Protein AF-0000000075765090 (afdb_homodimer)

Foldseek 3Di:
DDPPPPPPDPPPPPPPPPVPPVPPPPVPPPDDDDDDDPDPFKDKDWDPAFAAAFKKKKWKAFFDPPFQKKKKWWAFQVGKIWMWIQGQVVQAIWIWTADPNDIDTDDDDRRVHGSCVQDDVRMGMKMKGKHDDPPPWIKMFIDTPNHTRDMDTDHDHRRRTTMMMMGGGTDDIDDMDIDGD/DDDPPPPPDPPPPPPDCVVPPVPPPPVPPPDDDDDDDPDPFKDKDWDPAFAAAFKKKKWKAFFDPPFQKKKKWWAFQVGKIWIWIQGQVVQAIWIWTADPNDIDTDDDDRRVHGSCVQDDVRMGMKMKGKHDDPPPWIKMFIDTPNHTRDMDTDHDHRRRTTMMMMGGGTDDIDDMDIDGD

InterPro domains:
  IPR001079 Galectin, carbohydrate recognition domain [PS51304] (43-179)
  IPR013320 Concanavalin A-like lectin/glucanase domain superfamily [SSF49899] (44-176)

Sequence (362 aa):
MGRVRIRVSPEEQQKNERTSATQLNPRNRQLPPWPQPRSQTEKMFLIPKELNPEDEVSIQGTVTNNPNSLTFNVTVENGDYYQLEVNFVENRLFIRKMEENYTEDINGRHENMQATDLLSGLNFNLGFTCGEKNGIGYYIQLKYDGYPLEEFEINNSCNKIRYISLDGDVERVNKLEFMFSMGRVRIRVSPEEQQKNERTSATQLNPRNRQLPPWPQPRSQTEKMFLIPKELNPEDEVSIQGTVTNNPNSLTFNVTVENGDYYQLEVNFVENRLFIRKMEENYTEDINGRHENMQATDLLSGLNFNLGFTCGEKNGIGYYIQLKYDGYPLEEFEINNSCNKIRYISLDGDVERVNKLEFMFS

Organism: Galleria mellonella (NCBI:txid7137)

Nearest PDB structures (foldseek):
  5jp5-assembly3_C  TM=7.484E-01  e=9.352E-08  Rattus norvegicus
  5jpg-assembly1_A  TM=7.496E-01  e=2.606E-07  Rattus norvegicus
  5cbl-assembly3_C  TM=7.108E-01  e=6.177E-07  Homo sapiens
  3vv1-assembly1_B  TM=7.795E-01  e=4.797E-06  Caenorhabditis elegans
  3wv6-assembly2_B  TM=6.905E-01  e=7.262E-07  Homo sapiens

Solvent-accessible surface area (backbone atoms only — not comparable to full-atom values): 19810 Å² total; per-residue (Å²): 136,83,81,78,76,77,77,74,70,78,70,70,69,68,70,79,72,69,73,73,71,73,70,75,61,62,54,72,53,81,68,50,68,76,85,75,60,92,45,94,57,36,46,62,34,42,50,37,50,72,41,52,61,61,21,33,41,39,42,27,30,28,43,39,86,84,44,54,34,39,33,42,37,41,30,32,68,80,41,31,36,40,35,41,36,34,29,47,75,80,39,30,50,47,38,38,37,35,52,92,90,38,76,44,79,58,82,63,72,44,65,80,39,46,29,67,73,56,37,63,85,52,31,38,36,38,33,37,33,28,34,72,45,94,88,77,42,20,32,39,33,37,26,42,74,89,36,84,50,48,72,49,78,43,93,59,57,44,52,44,44,43,32,37,36,40,31,57,35,63,64,45,66,38,35,41,38,36,39,45,107,138,83,81,76,74,76,76,74,69,77,73,71,65,78,63,82,73,68,73,72,71,72,68,75,60,64,52,72,53,80,68,51,67,78,85,78,60,93,46,95,57,36,46,62,33,43,50,37,51,72,41,52,62,61,22,35,41,38,41,29,30,29,42,38,86,84,44,54,33,39,33,42,38,42,31,31,71,81,39,32,36,40,36,40,37,34,29,47,75,79,40,31,48,46,39,35,36,35,52,92,90,38,76,42,78,58,83,62,70,46,64,78,40,46,31,68,73,56,37,62,85,54,30,38,35,39,34,37,33,28,35,72,45,94,87,77,42,19,33,39,32,38,25,43,75,87,36,84,49,50,70,49,80,43,94,60,57,44,52,44,43,43,33,39,34,40,33,58,36,62,64,45,68,39,34,40,38,38,40,44,106

pLDDT: mean 84.45, std 24.86, range [22.03, 98.94]

Structure (mmCIF, N/CA/C/O backbone):
data_AF-0000000075765090-model_v1
#
loop_
_entity.id
_entity.type
_entity.pdbx_description
1 polymer 'Uncharacterized protein LOC113515360 isoform X2'
#
loop_
_atom_site.group_PDB
_atom_site.id
_atom_site.type_symbol
_atom_site.label_atom_id
_atom_site.label_alt_id
_atom_site.label_comp_id
_atom_site.label_asym_id
_atom_site.label_entity_id
_atom_site.label_seq_id
_atom_site.pdbx_PDB_ins_code
_atom_site.Cartn_x
_atom_site.Cartn_y
_atom_site.Cartn_z
_atom_site.occupancy
_atom_site.B_iso_or_equiv
_atom_site.auth_seq_id
_atom_site.auth_comp_id
_atom_site.auth_asym_id
_atom_site.auth_atom_id
_atom_site.pdbx_PDB_model_num
ATOM 1 N N . MET A 1 1 ? -35.75 32.906 67.062 1 26.58 1 MET A N 1
ATOM 2 C CA . MET A 1 1 ? -34.594 33.25 66.25 1 26.58 1 MET A CA 1
ATOM 3 C C . MET A 1 1 ? -34.531 32.375 65 1 26.58 1 MET A C 1
ATOM 5 O O . MET A 1 1 ? -34.469 31.141 65.125 1 26.58 1 MET A O 1
ATOM 9 N N . GLY A 1 2 ? -35.188 32.688 63.906 1 29.78 2 GLY A N 1
ATOM 10 C CA . GLY A 1 2 ? -35.656 32.062 62.688 1 29.78 2 GLY A CA 1
ATOM 11 C C . GLY A 1 2 ? -34.531 31.719 61.75 1 29.78 2 GLY A C 1
ATOM 12 O O . GLY A 1 2 ? -33.625 32.531 61.5 1 29.78 2 GLY A O 1
ATOM 13 N N . ARG A 1 3 ? -34.062 30.406 61.75 1 31.02 3 ARG A N 1
ATOM 14 C CA . ARG A 1 3 ? -32.938 29.797 61.062 1 31.02 3 ARG A CA 1
ATOM 15 C C . ARG A 1 3 ? -33.062 29.969 59.531 1 31.02 3 ARG A C 1
ATOM 17 O O . ARG A 1 3 ? -34.062 29.547 58.938 1 31.02 3 ARG A O 1
ATOM 24 N N . VAL A 1 4 ? -32.625 31.125 59.031 1 30.81 4 VAL A N 1
ATOM 25 C CA . VAL A 1 4 ? -32.688 31.469 57.625 1 30.81 4 VAL A CA 1
ATOM 26 C C . VAL A 1 4 ? -31.922 30.438 56.812 1 30.81 4 VAL A C 1
ATOM 28 O O . VAL A 1 4 ? -30.719 30.281 56.969 1 30.81 4 VAL A O 1
ATOM 31 N N . ARG A 1 5 ? -32.5 29.266 56.5 1 29.2 5 ARG A N 1
ATOM 32 C CA . ARG A 1 5 ? -31.953 28.234 55.625 1 29.2 5 ARG A CA 1
ATOM 33 C C . ARG A 1 5 ? -31.641 28.781 54.25 1 29.2 5 ARG A C 1
ATOM 35 O O . ARG A 1 5 ? -32.531 29.266 53.531 1 29.2 5 ARG A O 1
ATOM 42 N N . ILE A 1 6 ? -30.469 29.406 54.156 1 26.95 6 ILE A N 1
ATOM 43 C CA . ILE A 1 6 ? -30.031 29.938 52.875 1 26.95 6 ILE A CA 1
ATOM 44 C C . ILE A 1 6 ? -30.031 28.828 51.844 1 26.95 6 ILE A C 1
ATOM 46 O O . ILE A 1 6 ? -29.391 27.797 52.031 1 26.95 6 ILE A O 1
ATOM 50 N N . ARG A 1 7 ? -31.156 28.688 51.062 1 27.92 7 ARG A N 1
ATOM 51 C CA . ARG A 1 7 ? -31.328 27.812 49.906 1 27.92 7 ARG A CA 1
ATOM 52 C C . ARG A 1 7 ? -30.219 28.016 48.875 1 27.92 7 ARG A C 1
ATOM 54 O O . ARG A 1 7 ? -30.109 29.094 48.281 1 27.92 7 ARG A O 1
ATOM 61 N N . VAL A 1 8 ? -29 27.578 49.219 1 28.44 8 VAL A N 1
ATOM 62 C CA . VAL A 1 8 ? -27.922 27.688 48.25 1 28.44 8 VAL A CA 1
ATOM 63 C C . VAL A 1 8 ? -28.344 27.031 46.938 1 28.44 8 VAL A C 1
ATOM 65 O O . VAL A 1 8 ? -28.906 25.922 46.938 1 28.44 8 VAL A O 1
ATOM 68 N N . SER A 1 9 ? -28.766 27.844 46 1 29.47 9 SER A N 1
ATOM 69 C CA . SER A 1 9 ? -29.266 27.453 44.688 1 29.47 9 SER A CA 1
ATOM 70 C C . SER A 1 9 ? -28.328 26.469 44 1 29.47 9 SER A C 1
ATOM 72 O O . SER A 1 9 ? -27.109 26.547 44.156 1 29.47 9 SER A O 1
ATOM 74 N N . PRO A 1 10 ? -28.859 25.234 43.594 1 28.47 10 PRO A N 1
ATOM 75 C CA . PRO A 1 10 ? -28.219 24.078 42.969 1 28.47 10 PRO A CA 1
ATOM 76 C C . PRO A 1 10 ? -27.422 24.438 41.719 1 28.47 10 PRO A C 1
ATOM 78 O O . PRO A 1 10 ? -26.922 23.562 41 1 28.47 10 PRO A O 1
ATOM 81 N N . GLU A 1 11 ? -27.484 25.703 41.281 1 28.89 11 GLU A N 1
ATOM 82 C CA . GLU A 1 11 ? -26.922 25.953 39.969 1 28.89 11 GLU A CA 1
ATOM 83 C C . GLU A 1 11 ? -25.438 25.562 39.906 1 28.89 11 GLU A C 1
ATOM 85 O O . GLU A 1 11 ? -24.859 25.469 38.844 1 28.89 11 GLU A O 1
ATOM 90 N N . GLU A 1 12 ? -24.734 25.75 40.969 1 26.94 12 GLU A N 1
ATOM 91 C CA . GLU A 1 12 ? -23.297 25.812 40.75 1 26.94 12 GLU A CA 1
ATOM 92 C C . GLU A 1 12 ? -22.75 24.469 40.25 1 26.94 12 GLU A C 1
ATOM 94 O O . GLU A 1 12 ? -21.609 24.391 39.812 1 26.94 12 GLU A O 1
ATOM 99 N N . GLN A 1 13 ? -23.312 23.406 40.75 1 24.11 13 GLN A N 1
ATOM 100 C CA . GLN A 1 13 ? -22.5 22.203 40.594 1 24.11 13 GLN A CA 1
ATOM 101 C C . GLN A 1 13 ? -22.453 21.75 39.156 1 24.11 13 GLN A C 1
ATOM 103 O O . GLN A 1 13 ? -23.031 20.719 38.812 1 24.11 13 GLN A O 1
ATOM 108 N N . GLN A 1 14 ? -23.109 22.406 38.281 1 23.56 14 GLN A N 1
ATOM 109 C CA . GLN A 1 14 ? -22.938 21.734 37 1 23.56 14 GLN A CA 1
ATOM 110 C C . GLN A 1 14 ? -21.469 21.578 36.656 1 23.56 14 GLN A C 1
ATOM 112 O O . GLN A 1 14 ? -20.797 22.547 36.312 1 23.56 14 GLN A O 1
ATOM 117 N N . LYS A 1 15 ? -20.703 20.844 37.531 1 24.88 15 LYS A N 1
ATOM 118 C CA . LYS A 1 15 ? -19.344 20.359 37.344 1 24.88 15 LYS A CA 1
ATOM 119 C C . LYS A 1 15 ? -19.109 19.938 35.906 1 24.88 15 LYS A C 1
ATOM 121 O O . LYS A 1 15 ? -19.938 19.25 35.312 1 24.88 15 LYS A O 1
ATOM 126 N N . ASN A 1 16 ? -18.203 20.719 35.188 1 22.56 16 ASN A N 1
ATOM 127 C CA . ASN A 1 16 ? -17.531 20.578 33.906 1 22.56 16 ASN A CA 1
ATOM 128 C C . ASN A 1 16 ? -17.125 19.125 33.656 1 22.56 16 ASN A C 1
ATOM 130 O O . ASN A 1 16 ? -16.109 18.656 34.188 1 22.56 16 ASN A O 1
ATOM 134 N N . GLU A 1 17 ? -18 18.203 33.688 1 25.19 17 GLU A N 1
ATOM 135 C CA . GLU A 1 17 ? -17.609 16.891 33.188 1 25.19 17 GLU A CA 1
ATOM 136 C C . GLU A 1 17 ? -16.922 17 31.828 1 25.19 17 GLU A C 1
ATOM 138 O O . GLU A 1 17 ? -17.594 17.094 30.797 1 25.19 17 GLU A O 1
ATOM 143 N N . ARG A 1 18 ? -15.922 17.844 31.688 1 25.3 18 ARG A N 1
ATOM 144 C CA . ARG A 1 18 ? -15.062 17.609 30.531 1 25.3 18 ARG A CA 1
ATOM 145 C C . ARG A 1 18 ? -14.766 16.125 30.359 1 25.3 18 ARG A C 1
ATOM 147 O O . ARG A 1 18 ? -14.227 15.492 31.281 1 25.3 18 ARG A O 1
ATOM 154 N N . THR A 1 19 ? -15.633 15.398 29.797 1 26.47 19 THR A N 1
ATOM 155 C CA . THR A 1 19 ? -15.312 14.07 29.297 1 26.47 19 THR A CA 1
ATOM 156 C C . THR A 1 19 ? -13.852 14 28.859 1 26.47 19 THR A C 1
ATOM 158 O O . THR A 1 19 ? -13.445 14.703 27.922 1 26.47 19 THR A O 1
ATOM 161 N N . SER A 1 20 ? -12.93 13.805 29.672 1 25.48 20 SER A N 1
ATOM 162 C CA . SER A 1 20 ? -11.562 13.367 29.391 1 25.48 20 SER A CA 1
ATOM 163 C C . SER A 1 20 ? -11.523 12.422 28.188 1 25.48 20 SER A C 1
ATOM 165 O O . SER A 1 20 ? -11.883 11.25 28.312 1 25.48 20 SER A O 1
ATOM 167 N N . ALA A 1 21 ? -11.984 12.836 27.031 1 27.97 21 ALA A N 1
ATOM 168 C CA . ALA A 1 21 ? -11.539 12.023 25.906 1 27.97 21 ALA A CA 1
ATOM 169 C C . ALA A 1 21 ? -10.117 11.516 26.141 1 27.97 21 ALA A C 1
ATOM 171 O O . ALA A 1 21 ? -9.172 12.305 26.188 1 27.97 21 ALA A O 1
ATOM 172 N N . THR A 1 22 ? -9.867 10.602 27.031 1 28.2 22 THR A N 1
ATOM 173 C CA . THR A 1 22 ? -8.633 9.828 27.016 1 28.2 22 THR A CA 1
ATOM 174 C C . THR A 1 22 ? -8.062 9.734 25.609 1 28.2 22 THR A C 1
ATOM 176 O O . THR A 1 22 ? -8.648 9.094 24.734 1 28.2 22 THR A O 1
ATOM 179 N N . GLN A 1 23 ? -7.613 10.758 25.062 1 30.61 23 GLN A N 1
ATOM 180 C CA . GLN A 1 23 ? -6.75 10.75 23.891 1 30.61 23 GLN A CA 1
ATOM 181 C C . GLN A 1 23 ? -5.848 9.516 23.891 1 30.61 23 GLN A C 1
ATOM 183 O O . GLN A 1 23 ? -4.996 9.359 24.766 1 30.61 23 GLN A O 1
ATOM 188 N N . LEU A 1 24 ? -6.344 8.312 23.641 1 33.34 24 LEU A N 1
ATOM 189 C CA . LEU A 1 24 ? -5.5 7.141 23.453 1 33.34 24 LEU A CA 1
ATOM 190 C C . LEU A 1 24 ? -4.125 7.539 22.922 1 33.34 24 LEU A C 1
ATOM 192 O O . LEU A 1 24 ? -4.023 8.234 21.922 1 33.34 24 LEU A O 1
ATOM 196 N N . ASN A 1 25 ? -3.172 7.77 23.734 1 34.09 25 ASN A N 1
ATOM 197 C CA . ASN A 1 25 ? -1.745 7.871 23.453 1 34.09 25 ASN A CA 1
ATOM 198 C C . ASN A 1 25 ? -1.328 6.922 22.328 1 34.09 25 ASN A C 1
ATOM 200 O O . ASN A 1 25 ? -1.424 5.699 22.484 1 34.09 25 ASN A O 1
ATOM 204 N N . PRO A 1 26 ? -1.389 7.258 21.094 1 41.62 26 PRO A N 1
ATOM 205 C CA . PRO A 1 26 ? -0.873 6.402 20.031 1 41.62 26 PRO A CA 1
ATOM 206 C C . PRO A 1 26 ? 0.362 5.609 20.453 1 41.62 26 PRO A C 1
ATOM 208 O O . PRO A 1 26 ? 0.877 4.801 19.672 1 41.62 26 PRO A O 1
ATOM 211 N N . ARG A 1 27 ? 0.961 6.055 21.562 1 42.66 27 ARG A N 1
ATOM 212 C CA . ARG A 1 27 ? 2.197 5.426 22.016 1 42.66 27 ARG A CA 1
ATOM 213 C C . ARG A 1 27 ? 1.995 3.936 22.266 1 42.66 27 ARG A C 1
ATOM 215 O O . ARG A 1 27 ? 2.934 3.146 22.141 1 42.66 27 ARG A O 1
ATOM 222 N N . ASN A 1 28 ? 0.871 3.584 22.844 1 45.5 28 ASN A N 1
ATOM 223 C CA . ASN A 1 28 ? 0.797 2.197 23.297 1 45.5 28 ASN A CA 1
ATOM 224 C C . ASN A 1 28 ? 0.351 1.266 22.172 1 45.5 28 ASN A C 1
ATOM 226 O O . ASN A 1 28 ? -0.303 0.252 22.422 1 45.5 28 ASN A O 1
ATOM 230 N N . ARG A 1 29 ? 0.25 1.895 21.031 1 50.78 29 ARG A N 1
ATOM 231 C CA . ARG A 1 29 ? -0.273 0.934 20.062 1 50.78 29 ARG A CA 1
ATOM 232 C C . ARG A 1 29 ? 0.78 -0.11 19.703 1 50.78 29 ARG A C 1
ATOM 234 O O . ARG A 1 29 ? 1.892 0.235 19.312 1 50.78 29 ARG A O 1
ATOM 241 N N . GLN A 1 30 ? 0.745 -1.2 20.359 1 57.16 30 GLN A N 1
ATOM 242 C CA . GLN A 1 30 ? 1.593 -2.309 19.922 1 57.16 30 GLN A CA 1
ATOM 243 C C . GLN A 1 30 ? 1.612 -2.438 18.406 1 57.16 30 GLN A C 1
ATOM 245 O O . GLN A 1 30 ? 0.595 -2.762 17.797 1 57.16 30 GLN A O 1
ATOM 250 N N . LEU A 1 31 ? 2.51 -1.656 17.797 1 66.25 31 LEU A N 1
ATOM 251 C CA . LEU A 1 31 ? 2.686 -1.782 16.344 1 66.25 31 LEU A CA 1
ATOM 252 C C . LEU A 1 31 ? 3.135 -3.191 15.977 1 66.25 31 LEU A C 1
ATOM 254 O O . LEU A 1 31 ? 3.99 -3.771 16.656 1 66.25 31 LEU A O 1
ATOM 258 N N . PRO A 1 32 ? 2.418 -3.65 15.031 1 64.19 32 PRO A N 1
ATOM 259 C CA . PRO A 1 32 ? 2.875 -4.977 14.609 1 64.19 32 PRO A CA 1
ATOM 260 C C . PRO A 1 32 ? 4.305 -4.965 14.07 1 64.19 32 PRO A C 1
ATOM 262 O O . PRO A 1 32 ? 4.742 -3.963 13.5 1 64.19 32 PRO A O 1
ATOM 265 N N . PRO A 1 33 ? 4.969 -6.062 14.398 1 72.12 33 PRO A N 1
ATOM 266 C CA . PRO A 1 33 ? 6.293 -6.164 13.781 1 72.12 33 PRO A CA 1
ATOM 267 C C . PRO A 1 33 ? 6.23 -6.234 12.258 1 72.12 33 PRO A C 1
ATOM 269 O O . PRO A 1 33 ? 5.184 -6.574 11.695 1 72.12 33 PRO A O 1
ATOM 272 N N . TRP A 1 34 ? 7.344 -5.824 11.641 1 76.06 34 TRP A N 1
ATOM 273 C CA . TRP A 1 34 ? 7.461 -6.043 10.203 1 76.06 34 TRP A CA 1
ATOM 274 C C . TRP A 1 34 ? 7.473 -7.535 9.875 1 76.06 34 TRP A C 1
ATOM 276 O O . TRP A 1 34 ? 7.992 -8.344 10.648 1 76.06 34 TRP A O 1
ATOM 286 N N . PRO A 1 35 ? 6.875 -7.777 8.734 1 70.19 35 PRO A N 1
ATOM 287 C CA . PRO A 1 35 ? 6.957 -9.188 8.352 1 70.19 35 PRO A CA 1
ATOM 288 C C . PRO A 1 35 ? 8.391 -9.656 8.125 1 70.19 35 PRO A C 1
ATOM 290 O O . PRO A 1 35 ? 9.242 -8.867 7.695 1 70.19 35 PRO A O 1
ATOM 293 N N . GLN A 1 36 ? 8.648 -10.914 8.383 1 74.88 36 GLN A N 1
ATOM 294 C CA . GLN A 1 36 ? 9.961 -11.508 8.195 1 74.88 36 GLN A CA 1
ATOM 295 C C . GLN A 1 36 ? 9.992 -12.406 6.965 1 74.88 36 GLN A C 1
ATOM 297 O O . GLN A 1 36 ? 9.281 -13.414 6.906 1 74.88 36 GLN A O 1
ATOM 302 N N . PRO A 1 37 ? 10.844 -12.086 6.039 1 73.06 37 PRO A N 1
ATOM 303 C CA . PRO A 1 37 ? 10.938 -12.906 4.832 1 73.06 37 PRO A CA 1
ATOM 304 C C . PRO A 1 37 ? 11.438 -14.32 5.113 1 73.06 37 PRO A C 1
ATOM 306 O O . PRO A 1 37 ? 12.141 -14.547 6.105 1 73.06 37 PRO A O 1
ATOM 309 N N . ARG A 1 38 ? 11.023 -15.305 4.152 1 71.44 38 ARG A N 1
ATOM 310 C CA . ARG A 1 38 ? 11.422 -16.703 4.27 1 71.44 38 ARG A CA 1
ATOM 311 C C . ARG A 1 38 ? 12.812 -16.922 3.699 1 71.44 38 ARG A C 1
ATOM 313 O O . ARG A 1 38 ? 13.484 -17.906 4.039 1 71.44 38 ARG A O 1
ATOM 320 N N . SER A 1 39 ? 13.117 -16.172 2.801 1 76.38 39 SER A N 1
ATOM 321 C CA . SER A 1 39 ? 14.414 -16.266 2.146 1 76.38 39 SER A CA 1
ATOM 322 C C . SER A 1 39 ? 15.094 -14.898 2.057 1 76.38 39 SER A C 1
ATOM 324 O O . SER A 1 39 ? 14.461 -13.867 2.32 1 76.38 39 SER A O 1
ATOM 326 N N . GLN A 1 40 ? 16.344 -14.984 1.739 1 81.19 40 GLN A N 1
ATOM 327 C CA . GLN A 1 40 ? 17.109 -13.75 1.623 1 81.19 40 GLN A CA 1
ATOM 328 C C . GLN A 1 40 ? 16.656 -12.93 0.411 1 81.19 40 GLN A C 1
ATOM 330 O O . GLN A 1 40 ? 16.859 -11.719 0.365 1 81.19 40 GLN A O 1
ATOM 335 N N . THR A 1 41 ? 15.977 -13.633 -0.524 1 88.75 41 THR A N 1
ATOM 336 C CA . THR A 1 41 ? 15.617 -12.93 -1.75 1 88.75 41 THR A CA 1
ATOM 337 C C . THR A 1 41 ? 14.156 -12.492 -1.711 1 88.75 41 THR A C 1
ATOM 339 O O . THR A 1 41 ? 13.703 -11.734 -2.57 1 88.75 41 THR A O 1
ATOM 342 N N . GLU A 1 42 ? 13.531 -12.938 -0.706 1 93.06 42 GLU A N 1
ATOM 343 C CA . GLU A 1 42 ? 12.102 -12.641 -0.646 1 93.06 42 GLU A CA 1
ATOM 344 C C . GLU A 1 42 ? 11.852 -11.203 -0.203 1 93.06 42 GLU A C 1
ATOM 346 O O . GLU A 1 42 ? 12.438 -10.734 0.776 1 93.06 42 GLU A O 1
ATOM 351 N N . LYS A 1 43 ? 11.078 -10.5 -0.923 1 95.44 43 LYS A N 1
ATOM 352 C CA . LYS A 1 43 ? 10.562 -9.18 -0.577 1 95.44 43 LYS A CA 1
ATOM 353 C C . LYS A 1 43 ? 9.094 -9.258 -0.161 1 95.44 43 LYS A C 1
ATOM 355 O O . LYS A 1 43 ? 8.242 -9.664 -0.95 1 95.44 43 LYS A O 1
ATOM 360 N N . MET A 1 44 ? 8.836 -8.875 1.068 1 95.25 44 MET A N 1
ATOM 361 C CA . MET A 1 44 ? 7.488 -8.992 1.61 1 95.25 44 MET A CA 1
ATOM 362 C C . MET A 1 44 ? 6.844 -7.621 1.771 1 95.25 44 MET A C 1
ATOM 364 O O . MET A 1 44 ? 7.516 -6.656 2.141 1 95.25 44 MET A O 1
ATOM 368 N N . PHE A 1 45 ? 5.527 -7.609 1.543 1 95.94 45 PHE A N 1
ATOM 369 C CA . PHE A 1 45 ? 4.75 -6.379 1.65 1 95.94 45 PHE A CA 1
ATOM 370 C C . PHE A 1 45 ? 3.438 -6.625 2.381 1 95.94 45 PHE A C 1
ATOM 372 O O . PHE A 1 45 ? 2.648 -7.484 1.978 1 95.94 45 PHE A O 1
ATOM 379 N N . LEU A 1 46 ? 3.178 -5.832 3.328 1 94.06 46 LEU A N 1
ATOM 380 C CA . LEU A 1 46 ? 1.923 -5.93 4.066 1 94.06 46 LEU A CA 1
ATOM 381 C C . LEU A 1 46 ? 0.773 -5.332 3.26 1 94.06 46 LEU A C 1
ATOM 383 O O . LEU A 1 46 ? 0.95 -4.328 2.566 1 94.06 46 LEU A O 1
ATOM 387 N N . ILE A 1 47 ? -0.32 -5.965 3.412 1 96.19 47 ILE A N 1
ATOM 388 C CA . ILE A 1 47 ? -1.565 -5.34 2.975 1 96.19 47 ILE A CA 1
ATOM 389 C C . ILE A 1 47 ? -1.969 -4.25 3.963 1 96.19 47 ILE A C 1
ATOM 391 O O . ILE A 1 47 ? -1.997 -4.477 5.172 1 96.19 47 ILE A O 1
ATOM 395 N N . PRO A 1 48 ? -2.277 -3.111 3.424 1 95.25 48 PRO A N 1
ATOM 396 C CA . PRO A 1 48 ? -2.373 -1.953 4.316 1 95.25 48 PRO A CA 1
ATOM 397 C C . PRO A 1 48 ? -3.646 -1.962 5.16 1 95.25 48 PRO A C 1
ATOM 399 O O . PRO A 1 48 ? -3.721 -1.274 6.184 1 95.25 48 PRO A O 1
ATOM 402 N N . LYS A 1 49 ? -4.648 -2.605 4.723 1 94.06 49 LYS A N 1
ATOM 403 C CA . LYS A 1 49 ? -5.926 -2.785 5.398 1 94.06 49 LYS A CA 1
ATOM 404 C C . LYS A 1 49 ? -6.641 -4.043 4.906 1 94.06 49 LYS A C 1
ATOM 406 O O . LYS A 1 49 ? -6.254 -4.621 3.889 1 94.06 49 LYS A O 1
ATOM 411 N N . GLU A 1 50 ? -7.664 -4.363 5.684 1 95 50 GLU A N 1
ATOM 412 C CA . GLU A 1 50 ? -8.453 -5.484 5.184 1 95 50 GLU A CA 1
ATOM 413 C C . GLU A 1 50 ? -8.992 -5.199 3.783 1 95 50 GLU A C 1
ATOM 415 O O . GLU A 1 50 ? -9.516 -4.113 3.523 1 95 50 GLU A O 1
ATOM 420 N N . LEU A 1 51 ? -8.883 -6.246 2.979 1 97.12 51 LEU A N 1
ATOM 421 C CA . LEU A 1 51 ? -9.391 -6.102 1.618 1 97.12 51 LEU A CA 1
ATOM 422 C C . LEU A 1 51 ? -10.875 -6.43 1.551 1 97.12 51 LEU A C 1
ATOM 424 O O . LEU A 1 51 ? -11.352 -7.328 2.25 1 97.12 51 LEU A O 1
ATOM 428 N N . ASN A 1 52 ? -11.57 -5.664 0.684 1 96.56 52 ASN A N 1
ATOM 429 C CA . ASN A 1 52 ? -12.945 -5.984 0.303 1 96.56 52 ASN A CA 1
ATOM 430 C C . ASN A 1 52 ? -13.008 -6.641 -1.073 1 96.56 52 ASN A C 1
ATOM 432 O O . ASN A 1 52 ? -12.07 -6.516 -1.867 1 96.56 52 ASN A O 1
ATOM 436 N N . PRO A 1 53 ? -14.133 -7.359 -1.291 1 96.69 53 PRO A N 1
ATOM 437 C CA . PRO A 1 53 ? -14.289 -7.883 -2.65 1 96.69 53 PRO A CA 1
ATOM 438 C C . PRO A 1 53 ? -14.117 -6.805 -3.719 1 96.69 53 PRO A C 1
ATOM 440 O O . PRO A 1 53 ? -14.562 -5.672 -3.537 1 96.69 53 PRO A O 1
ATOM 443 N N . GLU A 1 54 ? -13.367 -7.102 -4.754 1 96.5 54 GLU A N 1
ATOM 444 C CA . GLU A 1 54 ? -13.141 -6.305 -5.957 1 96.5 54 GLU A CA 1
ATOM 445 C C . GLU A 1 54 ? -12.039 -5.273 -5.73 1 96.5 54 GLU A C 1
ATOM 447 O O . GLU A 1 54 ? -11.719 -4.492 -6.633 1 96.5 54 GLU A O 1
ATOM 452 N N . ASP A 1 55 ? -11.461 -5.273 -4.496 1 98.38 55 ASP A N 1
ATOM 453 C CA . ASP A 1 55 ? -10.211 -4.539 -4.363 1 98.38 55 ASP A CA 1
ATOM 454 C C . ASP A 1 55 ? -9.125 -5.145 -5.254 1 98.38 55 ASP A C 1
ATOM 456 O O . ASP A 1 55 ? -9.102 -6.355 -5.484 1 98.38 55 ASP A O 1
ATOM 460 N N . GLU A 1 56 ? -8.273 -4.309 -5.703 1 98.69 56 GLU A N 1
ATOM 461 C CA . GLU A 1 56 ? -7.188 -4.766 -6.566 1 98.69 56 GLU A CA 1
ATOM 462 C C . GLU A 1 56 ? -5.828 -4.348 -6.008 1 98.69 56 GLU A C 1
ATOM 464 O O . GLU A 1 56 ? -5.664 -3.221 -5.539 1 98.69 56 GLU A O 1
ATOM 469 N N . VAL A 1 57 ? -4.875 -5.258 -6.09 1 98.88 57 VAL A N 1
ATOM 470 C CA . VAL A 1 57 ? -3.496 -5.023 -5.68 1 98.88 57 VAL A CA 1
ATOM 471 C C . VAL A 1 57 ? -2.559 -5.258 -6.859 1 98.88 57 VAL A C 1
ATOM 473 O O . VAL A 1 57 ? -2.695 -6.246 -7.582 1 98.88 57 VAL A O 1
ATOM 476 N N . SER A 1 58 ? -1.642 -4.367 -7.066 1 98.81 58 SER A N 1
ATOM 477 C CA . SER A 1 58 ? -0.642 -4.562 -8.10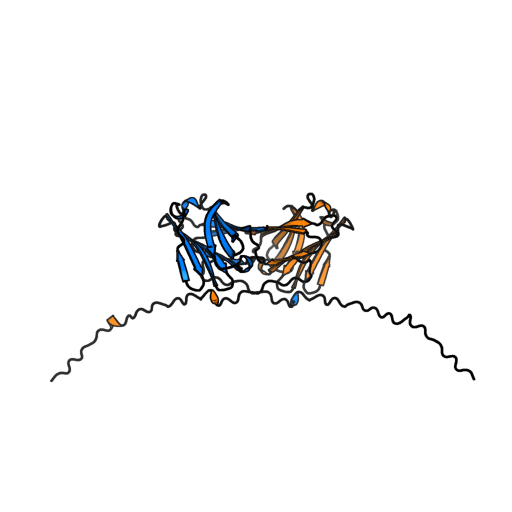9 1 98.81 58 SER A CA 1
ATOM 478 C C . SER A 1 58 ? 0.75 -4.168 -7.621 1 98.81 58 SER A C 1
ATOM 480 O O . SER A 1 58 ? 0.895 -3.242 -6.82 1 98.81 58 SER A O 1
ATOM 482 N N . ILE A 1 59 ? 1.712 -4.848 -8.141 1 98.88 59 ILE A N 1
ATOM 483 C CA . ILE A 1 59 ? 3.109 -4.621 -7.789 1 98.88 59 ILE A CA 1
ATOM 484 C C . ILE A 1 59 ? 3.965 -4.613 -9.055 1 98.88 59 ILE A C 1
ATOM 486 O O . ILE A 1 59 ? 3.82 -5.48 -9.914 1 98.88 59 ILE A O 1
ATOM 490 N N . GLN A 1 60 ? 4.77 -3.584 -9.141 1 98.88 60 GLN A N 1
ATOM 491 C CA . GLN A 1 60 ? 5.617 -3.406 -10.312 1 98.88 60 GLN A CA 1
ATOM 492 C C . GLN A 1 60 ? 7.094 -3.383 -9.93 1 98.88 60 GLN A C 1
ATOM 494 O O . GLN A 1 60 ? 7.457 -2.873 -8.867 1 98.88 60 GLN A O 1
ATOM 499 N N . GLY A 1 61 ? 7.867 -3.902 -10.836 1 98.81 61 GLY A N 1
ATOM 500 C CA . GLY A 1 61 ? 9.305 -3.912 -10.625 1 98.81 61 GLY A CA 1
ATOM 501 C C . GLY A 1 61 ? 10.078 -4.441 -11.82 1 98.81 61 GLY A C 1
ATOM 502 O O . GLY A 1 61 ? 9.57 -4.438 -12.945 1 98.81 61 GLY A O 1
ATOM 503 N N . THR A 1 62 ? 11.312 -4.832 -11.562 1 98.75 62 THR A N 1
ATOM 504 C CA . THR A 1 62 ? 12.18 -5.379 -12.602 1 98.75 62 THR A CA 1
ATOM 505 C C . THR A 1 62 ? 12.805 -6.695 -12.141 1 98.75 62 THR A C 1
ATOM 507 O O . THR A 1 62 ? 13.094 -6.875 -10.953 1 98.75 62 THR A O 1
ATOM 510 N N . VAL A 1 63 ? 12.984 -7.535 -13.109 1 98.75 63 VAL A N 1
ATOM 511 C CA . VAL A 1 63 ? 13.773 -8.734 -12.859 1 98.75 63 VAL A CA 1
ATOM 512 C C . VAL A 1 63 ? 15.242 -8.469 -13.18 1 98.75 63 VAL A C 1
ATOM 514 O O . VAL A 1 63 ? 15.57 -7.465 -13.812 1 98.75 63 VAL A O 1
ATOM 517 N N . THR A 1 64 ? 16.078 -9.359 -12.648 1 98.38 64 THR A N 1
ATOM 518 C CA . THR A 1 64 ? 17.5 -9.281 -12.984 1 98.38 64 THR A CA 1
ATOM 519 C C . THR A 1 64 ? 17.719 -9.609 -14.461 1 98.38 64 THR A C 1
ATOM 521 O O . THR A 1 64 ? 16.812 -10.109 -15.133 1 98.38 64 THR A O 1
ATOM 524 N N . ASN A 1 65 ? 18.984 -9.312 -14.836 1 97.19 65 ASN A N 1
ATOM 525 C CA . ASN A 1 65 ? 19.375 -9.758 -16.172 1 97.19 65 ASN A CA 1
ATOM 526 C C . ASN A 1 65 ? 19.438 -11.281 -16.25 1 97.19 65 ASN A C 1
ATOM 528 O O . ASN A 1 65 ? 20.016 -11.938 -15.391 1 97.19 65 ASN A O 1
ATOM 532 N N . ASN A 1 66 ? 18.828 -11.852 -17.25 1 96.88 66 ASN A N 1
ATOM 533 C CA . ASN A 1 66 ? 18.734 -13.297 -17.469 1 96.88 66 ASN A CA 1
ATOM 534 C C . ASN A 1 66 ? 18.125 -14.008 -16.266 1 96.88 66 ASN A C 1
ATOM 536 O O . ASN A 1 66 ? 18.75 -14.891 -15.672 1 96.88 66 ASN A O 1
ATOM 540 N N . PRO A 1 67 ? 17.016 -13.617 -15.953 1 98.31 67 PRO A N 1
ATOM 541 C CA . PRO A 1 67 ? 16.391 -14.211 -14.766 1 98.31 67 PRO A CA 1
ATOM 542 C C . PRO A 1 67 ? 16.109 -15.703 -14.938 1 98.31 67 PRO A C 1
ATOM 544 O O . PRO A 1 67 ? 15.75 -16.141 -16.031 1 98.31 67 PRO A O 1
ATOM 547 N N . ASN A 1 68 ? 16.188 -16.422 -13.789 1 98.38 68 ASN A N 1
ATOM 548 C CA . ASN A 1 68 ? 15.773 -17.812 -13.781 1 98.38 68 ASN A CA 1
ATOM 549 C C . ASN A 1 68 ? 14.297 -17.953 -13.406 1 98.38 68 ASN A C 1
ATOM 551 O O . ASN A 1 68 ? 13.57 -18.719 -14.039 1 98.38 68 ASN A O 1
ATOM 555 N N . SER A 1 69 ? 13.906 -17.219 -12.328 1 98.38 69 SER A N 1
ATOM 556 C CA . SER A 1 69 ? 12.523 -17.375 -11.898 1 98.38 69 SER A CA 1
ATOM 557 C C . SER A 1 69 ? 12.07 -16.188 -11.062 1 98.38 69 SER A C 1
ATOM 559 O O . SER A 1 69 ? 12.898 -15.445 -10.516 1 98.38 69 SER A O 1
ATOM 561 N N . LEU A 1 70 ? 10.828 -15.938 -11.039 1 98.5 70 LEU A N 1
ATOM 562 C CA . LEU A 1 70 ? 10.117 -14.992 -10.188 1 98.5 70 LEU A CA 1
ATOM 563 C C . LEU A 1 70 ? 8.836 -15.617 -9.633 1 98.5 70 LEU A C 1
ATOM 565 O O . LEU A 1 70 ? 8.055 -16.203 -10.383 1 98.5 70 LEU A O 1
ATOM 569 N N . THR A 1 71 ? 8.664 -15.516 -8.336 1 98.44 71 THR A N 1
ATOM 570 C CA . THR A 1 71 ? 7.445 -16.031 -7.715 1 98.44 71 THR A CA 1
ATOM 571 C C . THR A 1 71 ? 6.668 -14.906 -7.039 1 98.44 71 THR A C 1
ATOM 573 O O . THR A 1 71 ? 7.238 -14.102 -6.305 1 98.44 71 THR A O 1
ATOM 576 N N . PHE A 1 72 ? 5.426 -14.859 -7.355 1 98.81 72 PHE A N 1
ATOM 577 C CA . PHE A 1 72 ? 4.473 -13.938 -6.742 1 98.81 72 PHE A CA 1
ATOM 578 C C . PHE A 1 72 ? 3.51 -14.688 -5.828 1 98.81 72 PHE A C 1
ATOM 580 O O . PHE A 1 72 ? 2.779 -15.57 -6.273 1 98.81 72 PHE A O 1
ATOM 587 N N . ASN A 1 73 ? 3.473 -14.219 -4.531 1 97.94 73 ASN A N 1
ATOM 588 C CA . ASN A 1 73 ? 2.662 -14.922 -3.541 1 97.94 73 ASN A CA 1
ATOM 589 C C . ASN A 1 73 ? 1.634 -13.992 -2.902 1 97.94 73 ASN A C 1
ATOM 591 O O . ASN A 1 73 ? 1.956 -12.859 -2.541 1 97.94 73 ASN A O 1
ATOM 595 N N . VAL A 1 74 ? 0.464 -14.516 -2.773 1 98.19 74 VAL A N 1
ATOM 596 C CA . VAL A 1 74 ? -0.585 -13.922 -1.954 1 98.19 74 VAL A CA 1
ATOM 597 C C . VAL A 1 74 ? -0.831 -14.789 -0.72 1 98.19 74 VAL A C 1
ATOM 599 O O . VAL A 1 74 ? -1.254 -15.938 -0.835 1 98.19 74 VAL A O 1
ATOM 602 N N . THR A 1 75 ? -0.678 -14.195 0.456 1 95.44 75 THR A N 1
ATOM 603 C CA . THR A 1 75 ? -0.685 -15.023 1.658 1 95.44 75 THR A CA 1
ATOM 604 C C . THR A 1 75 ? -1.829 -14.617 2.584 1 95.44 75 THR A C 1
ATOM 606 O O . THR A 1 75 ? -2.07 -13.43 2.803 1 95.44 75 THR A O 1
ATOM 609 N N . VAL A 1 76 ? -2.381 -15.688 3.141 1 94.94 76 VAL A N 1
ATOM 610 C CA . VAL A 1 76 ? -3.537 -15.539 4.016 1 94.94 76 VAL A CA 1
ATOM 611 C C . VAL A 1 76 ? -3.104 -15.68 5.473 1 94.94 76 VAL A C 1
ATOM 613 O O . VAL A 1 76 ? -2.068 -16.281 5.762 1 94.94 76 VAL A O 1
ATOM 616 N N . GLU A 1 77 ? -3.889 -15.195 6.375 1 91 77 GLU A N 1
ATOM 617 C CA . GLU A 1 77 ? -3.541 -15.125 7.789 1 91 77 GLU A CA 1
ATOM 618 C C . GLU A 1 77 ? -3.334 -16.516 8.375 1 91 77 GLU A C 1
ATOM 620 O O . GLU A 1 77 ? -2.553 -16.703 9.312 1 91 77 GLU A O 1
ATOM 625 N N . ASN A 1 78 ? -3.959 -17.547 7.875 1 91.12 78 ASN A N 1
ATOM 626 C CA . ASN A 1 78 ? -3.857 -18.891 8.414 1 91.12 78 ASN A CA 1
ATOM 627 C C . ASN A 1 78 ? -2.686 -19.656 7.797 1 91.12 78 ASN A C 1
ATOM 629 O O . ASN A 1 78 ? -2.502 -20.844 8.07 1 91.12 78 ASN A O 1
ATOM 633 N N . GLY A 1 79 ? -2.02 -19 6.902 1 90.25 79 GLY A N 1
ATOM 634 C CA . GLY A 1 79 ? -0.864 -19.641 6.285 1 90.25 79 GLY A CA 1
ATOM 635 C C . GLY A 1 79 ? -1.134 -20.125 4.871 1 90.25 79 GLY A C 1
ATOM 636 O O . GLY A 1 79 ? -0.208 -20.5 4.156 1 90.25 79 GLY A O 1
ATOM 637 N N . ASP A 1 80 ? -2.404 -20.141 4.484 1 95.44 80 ASP A N 1
ATOM 638 C CA . ASP A 1 80 ? -2.717 -20.438 3.09 1 95.44 80 ASP A CA 1
ATOM 639 C C . ASP A 1 80 ? -2.064 -19.422 2.15 1 95.44 80 ASP A C 1
ATOM 641 O O . ASP A 1 80 ? -1.761 -18.297 2.557 1 95.44 80 ASP A O 1
ATOM 645 N N . TYR A 1 81 ? -1.807 -19.891 0.916 1 96.81 81 TYR A N 1
ATOM 646 C CA . TYR A 1 81 ? -1.269 -18.938 -0.037 1 96.81 81 TYR A CA 1
ATOM 647 C C . TYR A 1 81 ? -1.649 -19.297 -1.465 1 96.81 81 TYR A C 1
ATOM 649 O O . TYR A 1 81 ? -2.018 -20.453 -1.736 1 96.81 81 TYR A O 1
ATOM 657 N N . TYR A 1 82 ? -1.582 -18.344 -2.355 1 98.56 82 TYR A N 1
ATOM 658 C CA . TYR A 1 82 ? -1.78 -18.438 -3.799 1 98.56 82 TYR A CA 1
ATOM 659 C C . TYR A 1 82 ? -0.561 -17.922 -4.551 1 98.56 82 TYR A C 1
ATOM 661 O O . TYR A 1 82 ? -0.103 -16.797 -4.309 1 98.56 82 TYR A O 1
ATOM 669 N N . GLN A 1 83 ? -0.095 -18.797 -5.434 1 98.62 83 GLN A N 1
ATOM 670 C CA . GLN A 1 83 ? 1.237 -18.516 -5.961 1 98.62 83 GLN A CA 1
ATOM 671 C C . GLN A 1 83 ? 1.244 -18.562 -7.484 1 98.62 83 GLN A C 1
ATOM 673 O O . GLN A 1 83 ? 0.673 -19.469 -8.094 1 98.62 83 GLN A O 1
ATOM 678 N N . LEU A 1 84 ? 1.855 -17.578 -8.031 1 98.94 84 LEU A N 1
ATOM 679 C CA . LEU A 1 84 ? 2.289 -17.594 -9.43 1 98.94 84 LEU A CA 1
ATOM 680 C C . LEU A 1 84 ? 3.805 -17.734 -9.523 1 98.94 84 LEU A C 1
ATOM 682 O O . LEU A 1 84 ? 4.551 -16.906 -9.016 1 98.94 84 LEU A O 1
ATOM 686 N N . GLU A 1 85 ? 4.238 -18.797 -10.156 1 98.69 85 GLU A N 1
ATOM 687 C CA . GLU A 1 85 ? 5.652 -19 -10.469 1 98.69 85 GLU A CA 1
ATOM 688 C C . GLU A 1 85 ? 5.93 -18.75 -11.945 1 98.69 85 GLU A C 1
ATOM 690 O O . GLU A 1 85 ? 5.324 -19.391 -12.805 1 98.69 85 GLU A O 1
ATOM 695 N N . VAL A 1 86 ? 6.789 -17.875 -12.188 1 98.81 86 VAL A N 1
ATOM 696 C CA . VAL A 1 86 ? 7.285 -17.594 -13.531 1 98.81 86 VAL A CA 1
ATOM 697 C C . VAL A 1 86 ? 8.672 -18.219 -13.703 1 98.81 86 VAL A C 1
ATOM 699 O O . VAL A 1 86 ? 9.648 -17.734 -13.125 1 98.81 86 VAL A O 1
ATOM 702 N N . ASN A 1 87 ? 8.719 -19.234 -14.508 1 98.69 87 ASN A N 1
ATOM 703 C CA . ASN A 1 87 ? 9.984 -19.938 -14.742 1 98.69 87 ASN A CA 1
ATOM 704 C C . ASN A 1 87 ? 10.57 -19.562 -16.109 1 98.69 87 ASN A C 1
ATOM 706 O O . ASN A 1 87 ? 10.094 -20.047 -17.141 1 98.69 87 ASN A O 1
ATOM 710 N N . PHE A 1 88 ? 11.617 -18.844 -16.078 1 98.44 88 PHE A N 1
ATOM 711 C CA . PHE A 1 88 ? 12.156 -18.312 -17.328 1 98.44 88 PHE A CA 1
ATOM 712 C C . PHE A 1 88 ? 13.055 -19.344 -18 1 98.44 88 PHE A C 1
ATOM 714 O O . PHE A 1 88 ? 13.273 -19.281 -19.219 1 98.44 88 PHE A O 1
ATOM 721 N N . VAL A 1 89 ? 13.516 -20.234 -17.25 1 98.19 89 VAL A N 1
ATOM 722 C CA . VAL A 1 89 ? 14.344 -21.297 -17.812 1 98.19 89 VAL A CA 1
ATOM 723 C C . VAL A 1 89 ? 13.477 -22.25 -18.609 1 98.19 89 VAL A C 1
ATOM 725 O O . VAL A 1 89 ? 13.766 -22.531 -19.781 1 98.19 89 VAL A O 1
ATOM 728 N N . GLU A 1 90 ? 12.445 -22.672 -18 1 97.56 90 GLU A N 1
ATOM 729 C CA . GLU A 1 90 ? 11.492 -23.562 -18.672 1 97.56 90 GLU A CA 1
ATOM 730 C C . GLU A 1 90 ? 10.547 -22.781 -19.578 1 97.56 90 GLU A C 1
ATOM 732 O O . GLU A 1 90 ? 9.812 -23.375 -20.359 1 97.56 90 GLU A O 1
ATOM 737 N N . ASN A 1 91 ? 10.633 -21.484 -19.438 1 98.06 91 ASN A N 1
ATOM 738 C CA . ASN A 1 91 ? 9.742 -20.578 -20.141 1 98.06 91 ASN A CA 1
ATOM 739 C C . ASN A 1 91 ? 8.281 -20.953 -19.953 1 98.06 91 ASN A C 1
ATOM 741 O O . ASN A 1 91 ? 7.531 -21.078 -20.922 1 98.06 91 ASN A O 1
ATOM 745 N N . ARG A 1 92 ? 7.832 -21.125 -18.734 1 98.38 92 ARG A N 1
ATOM 746 C CA . ARG A 1 92 ? 6.488 -21.562 -18.391 1 98.38 92 ARG A CA 1
ATOM 747 C C . ARG A 1 92 ? 5.988 -20.844 -17.141 1 98.38 92 ARG A C 1
ATOM 749 O O . ARG A 1 92 ? 6.785 -20.312 -16.359 1 98.38 92 ARG A O 1
ATOM 756 N N . LEU A 1 93 ? 4.688 -20.891 -16.969 1 98.88 93 LEU A N 1
ATOM 757 C CA . LEU A 1 93 ? 4.016 -20.375 -15.781 1 98.88 93 LEU A CA 1
ATOM 758 C C . LEU A 1 93 ? 3.367 -21.5 -15 1 98.88 93 LEU A C 1
ATOM 760 O O . LEU A 1 93 ? 2.789 -22.422 -15.586 1 98.88 93 LEU A O 1
ATOM 764 N N . PHE A 1 94 ? 3.504 -21.406 -13.688 1 98.69 94 PHE A N 1
ATOM 765 C CA . PHE A 1 94 ? 2.818 -22.328 -12.805 1 98.69 94 PHE A CA 1
ATOM 766 C C . PHE A 1 94 ? 1.987 -21.578 -11.766 1 98.69 94 PHE A C 1
ATOM 768 O O . PHE A 1 94 ? 2.461 -20.609 -11.164 1 98.69 94 PHE A O 1
ATOM 775 N N . ILE A 1 95 ? 0.768 -22 -11.602 1 98.81 95 ILE A N 1
ATOM 776 C CA . ILE A 1 95 ? -0.087 -21.453 -10.555 1 98.81 95 ILE A CA 1
ATOM 777 C C . ILE A 1 95 ? -0.519 -22.578 -9.609 1 98.81 95 ILE A C 1
ATOM 779 O O . ILE A 1 95 ? -0.927 -23.656 -10.047 1 98.81 95 ILE A O 1
ATOM 783 N N . ARG A 1 96 ? -0.363 -22.266 -8.336 1 98.5 96 ARG A N 1
ATOM 784 C CA . ARG A 1 96 ? -0.793 -23.25 -7.344 1 98.5 96 ARG A CA 1
ATOM 785 C C . ARG A 1 96 ? -1.424 -22.547 -6.137 1 98.5 96 ARG A C 1
ATOM 787 O O . ARG A 1 96 ? -1.171 -21.375 -5.891 1 98.5 96 ARG A O 1
ATOM 794 N N . LYS A 1 97 ? -2.189 -23.266 -5.512 1 98.5 97 LYS A N 1
ATOM 795 C CA . LYS A 1 97 ? -2.73 -22.797 -4.234 1 98.5 97 LYS A CA 1
ATOM 796 C C . LYS A 1 97 ? -2.465 -23.828 -3.129 1 98.5 97 LYS A C 1
ATOM 798 O O . LYS A 1 97 ? -2.457 -25.031 -3.379 1 98.5 97 LYS A O 1
ATOM 803 N N . MET A 1 98 ? -2.172 -23.328 -2.008 1 97.69 98 MET A N 1
ATOM 804 C CA . MET A 1 98 ? -2.074 -24.109 -0.775 1 97.69 98 MET A CA 1
ATOM 805 C C . MET A 1 98 ? -3.174 -23.703 0.205 1 97.69 98 MET A C 1
ATOM 807 O O . MET A 1 98 ? -3.189 -22.578 0.702 1 97.69 98 MET A O 1
ATOM 811 N N . GLU A 1 99 ? -4.09 -24.641 0.444 1 96.56 99 GLU A N 1
ATOM 812 C CA . GLU A 1 99 ? -5.172 -24.438 1.404 1 96.56 99 GLU A CA 1
ATOM 813 C C . GLU A 1 99 ? -5.312 -25.641 2.332 1 96.56 99 GLU A C 1
ATOM 815 O O . GLU A 1 99 ? -5.395 -26.781 1.869 1 96.56 99 GLU A O 1
ATOM 820 N N . GLU A 1 100 ? -5.359 -25.328 3.584 1 93.38 100 GLU A N 1
ATOM 821 C CA . GLU A 1 100 ? -5.52 -26.375 4.598 1 93.38 100 GLU A CA 1
ATOM 822 C C . GLU A 1 100 ? -4.465 -27.469 4.441 1 93.38 100 GLU A C 1
ATOM 824 O O . GLU A 1 100 ? -4.789 -28.656 4.453 1 93.38 100 GLU A O 1
ATOM 829 N N . ASN A 1 101 ? -3.338 -27.047 4.098 1 91.56 101 ASN A N 1
ATOM 830 C CA . ASN A 1 101 ? -2.164 -27.906 4.016 1 91.56 101 ASN A CA 1
ATOM 831 C C . ASN A 1 101 ? -2.209 -28.797 2.779 1 91.56 101 ASN A C 1
ATOM 833 O O . ASN A 1 101 ? -1.495 -29.797 2.705 1 91.56 101 ASN A O 1
ATOM 837 N N . TYR A 1 102 ? -3.051 -28.5 1.951 1 95.5 102 TYR A N 1
ATOM 838 C CA . TYR A 1 102 ? -3.096 -29.188 0.665 1 95.5 102 TYR A CA 1
ATOM 839 C C . TYR A 1 102 ? -2.699 -28.25 -0.469 1 95.5 102 TYR A C 1
ATOM 841 O O . TYR A 1 102 ? -3.174 -27.109 -0.536 1 95.5 102 TYR A O 1
ATOM 849 N N . THR A 1 103 ? -1.811 -28.75 -1.266 1 96.88 103 THR A N 1
ATOM 850 C CA . THR A 1 103 ? -1.382 -27.984 -2.43 1 96.88 103 THR A CA 1
ATOM 851 C C . THR A 1 103 ? -2.084 -28.484 -3.691 1 96.88 103 THR A C 1
ATOM 853 O O . THR A 1 103 ? -2.16 -29.688 -3.932 1 96.88 103 THR A O 1
ATOM 856 N N . GLU A 1 104 ? -2.596 -27.562 -4.445 1 97.81 104 GLU A N 1
ATOM 857 C CA . GLU A 1 104 ? -3.252 -27.859 -5.715 1 97.81 104 GLU A CA 1
ATOM 858 C C . GLU A 1 104 ? -2.66 -27.031 -6.852 1 97.81 104 GLU A C 1
ATOM 860 O O . GLU A 1 104 ? -2.525 -25.812 -6.734 1 97.81 104 GLU A O 1
ATOM 865 N N . ASP A 1 105 ? -2.346 -27.766 -7.91 1 98.25 105 ASP A N 1
ATOM 866 C CA . ASP A 1 105 ? -1.99 -27.062 -9.141 1 98.25 105 ASP A CA 1
ATOM 867 C C . ASP A 1 105 ? -3.238 -26.578 -9.875 1 98.25 105 ASP A C 1
ATOM 869 O O . ASP A 1 105 ? -4.199 -27.328 -10.039 1 98.25 105 ASP A O 1
ATOM 873 N N . ILE A 1 106 ? -3.15 -25.344 -10.281 1 98.44 106 ILE A N 1
ATOM 874 C CA . ILE A 1 106 ? -4.266 -24.75 -11.023 1 98.44 106 ILE A CA 1
ATOM 875 C C . ILE A 1 106 ? -4.008 -24.891 -12.523 1 98.44 106 ILE A C 1
ATOM 877 O O . ILE A 1 106 ? -2.963 -24.453 -13.016 1 98.44 106 ILE A O 1
ATOM 881 N N . ASN A 1 107 ? -4.922 -25.5 -13.148 1 97.69 107 ASN A N 1
ATOM 882 C CA . ASN A 1 107 ? -4.859 -25.562 -14.602 1 97.69 107 ASN A CA 1
ATOM 883 C C . ASN A 1 107 ? -5.66 -24.422 -15.234 1 97.69 107 ASN A C 1
ATOM 885 O O . ASN A 1 107 ? -6.637 -23.938 -14.656 1 97.69 107 ASN A O 1
ATOM 889 N N . GLY A 1 108 ? -5.141 -23.984 -16.344 1 97.31 108 GLY A N 1
ATOM 890 C CA . GLY A 1 108 ? -5.891 -22.938 -17.016 1 97.31 108 GLY A CA 1
ATOM 891 C C . GLY A 1 108 ? -5.16 -22.344 -18.203 1 97.31 108 GLY A C 1
ATOM 892 O O . GLY A 1 108 ? -4.281 -22.984 -18.781 1 97.31 108 GLY A O 1
ATOM 893 N N . ARG A 1 109 ? -5.629 -21.172 -18.656 1 96.62 109 ARG A N 1
ATOM 894 C CA . ARG A 1 109 ? -5.156 -20.531 -19.875 1 96.62 109 ARG A CA 1
ATOM 895 C C . ARG A 1 109 ? -3.695 -20.109 -19.75 1 96.62 109 ARG A C 1
ATOM 897 O O . ARG A 1 109 ? -2.967 -20.078 -20.75 1 96.62 109 ARG A O 1
ATOM 904 N N . HIS A 1 110 ? -3.246 -19.875 -18.547 1 97.94 110 HIS A N 1
ATOM 905 C CA . HIS A 1 110 ? -1.879 -19.406 -18.344 1 97.94 110 HIS A CA 1
ATOM 906 C C . HIS A 1 110 ? -0.866 -20.422 -18.844 1 97.94 110 HIS A C 1
ATOM 908 O O . HIS A 1 110 ? 0.288 -20.078 -19.109 1 97.94 110 HIS A O 1
ATOM 914 N N . GLU A 1 111 ? -1.281 -21.625 -18.938 1 97.38 111 GLU A N 1
ATOM 915 C CA . GLU A 1 111 ? -0.379 -22.703 -19.344 1 97.38 111 GLU A CA 1
ATOM 916 C C . GLU A 1 111 ? 0.034 -22.531 -20.812 1 97.38 111 GLU A C 1
ATOM 918 O O . GLU A 1 111 ? 1.011 -23.141 -21.25 1 97.38 111 GLU A O 1
ATOM 923 N N . ASN A 1 112 ? -0.696 -21.781 -21.516 1 97.5 112 ASN A N 1
ATOM 924 C CA . ASN A 1 112 ? -0.386 -21.531 -22.922 1 97.5 112 ASN A CA 1
ATOM 925 C C . ASN A 1 112 ? 0.477 -20.281 -23.094 1 97.5 112 ASN A C 1
ATOM 927 O O . ASN A 1 112 ? 0.833 -19.922 -24.219 1 97.5 112 ASN A O 1
ATOM 931 N N . MET A 1 113 ? 0.78 -19.734 -22.031 1 97.94 113 MET A N 1
ATOM 932 C CA . MET A 1 113 ? 1.602 -18.531 -22.047 1 97.94 113 MET A CA 1
ATOM 933 C C . MET A 1 113 ? 3.061 -18.859 -21.75 1 97.94 113 MET A C 1
ATOM 935 O O . MET A 1 113 ? 3.357 -19.891 -21.141 1 97.94 113 MET A O 1
ATOM 939 N N . GLN A 1 114 ? 3.871 -17.891 -22.234 1 98.31 114 GLN A N 1
ATOM 940 C CA . GLN A 1 114 ? 5.297 -17.969 -21.922 1 98.31 114 GLN A CA 1
ATOM 941 C C . GLN A 1 114 ? 5.66 -17.031 -20.781 1 98.31 114 GLN A C 1
ATOM 943 O O . GLN A 1 114 ? 5.031 -15.977 -20.594 1 98.31 114 GLN A O 1
ATOM 948 N N . ALA A 1 115 ? 6.73 -17.422 -20.062 1 98.31 115 ALA A N 1
ATOM 949 C CA . ALA A 1 115 ? 7.207 -16.594 -18.969 1 98.31 115 ALA A CA 1
ATOM 950 C C . ALA A 1 115 ? 7.5 -15.164 -19.438 1 98.31 115 ALA A C 1
ATOM 952 O O . ALA A 1 115 ? 7.18 -14.195 -18.75 1 98.31 115 ALA A O 1
ATOM 953 N N . THR A 1 116 ? 8.047 -15.031 -20.594 1 97.38 116 THR A N 1
ATOM 954 C CA . THR A 1 116 ? 8.484 -13.734 -21.094 1 97.38 116 THR A CA 1
ATOM 955 C C . THR A 1 116 ? 7.285 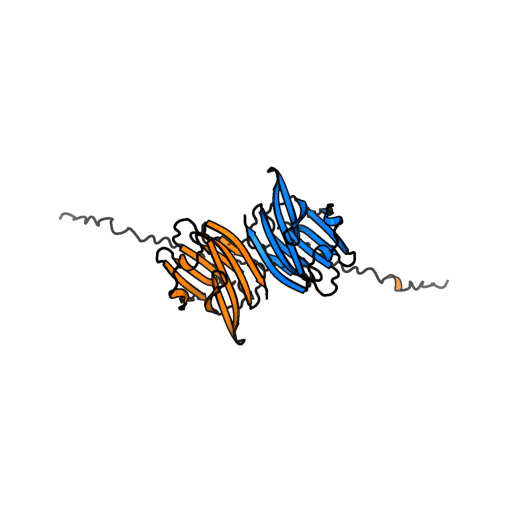-12.867 -21.469 1 97.38 116 THR A C 1
ATOM 957 O O . THR A 1 116 ? 7.422 -11.656 -21.625 1 97.38 116 THR A O 1
ATOM 960 N N . ASP A 1 117 ? 6.109 -13.492 -21.594 1 98.06 117 ASP A N 1
ATOM 961 C CA . ASP A 1 117 ? 4.902 -12.727 -21.891 1 98.06 117 ASP A CA 1
ATOM 962 C C . ASP A 1 117 ? 4.57 -11.773 -20.75 1 98.06 117 ASP A C 1
ATOM 964 O O . ASP A 1 117 ? 3.85 -10.789 -20.938 1 98.06 117 ASP A O 1
ATOM 968 N N . LEU A 1 118 ? 5.09 -12.055 -19.578 1 98.38 118 LEU A N 1
ATOM 969 C CA . LEU A 1 118 ? 4.719 -11.273 -18.406 1 98.38 118 LEU A CA 1
ATOM 970 C C . LEU A 1 118 ? 5.664 -10.094 -18.219 1 98.38 118 LEU A C 1
ATOM 972 O O . LEU A 1 118 ? 5.5 -9.297 -17.297 1 98.38 118 LEU A O 1
ATOM 976 N N . LEU A 1 119 ? 6.551 -10.031 -19.188 1 98.25 119 LEU A N 1
ATOM 977 C CA . LEU A 1 119 ? 7.547 -8.977 -19.062 1 98.25 119 LEU A CA 1
ATOM 978 C C . LEU A 1 119 ? 7.445 -7.988 -20.219 1 98.25 119 LEU A C 1
ATOM 980 O O . LEU A 1 119 ? 7.148 -8.375 -21.344 1 98.25 119 LEU A O 1
ATOM 984 N N . SER A 1 120 ? 7.633 -6.766 -19.891 1 97.75 120 SER A N 1
ATOM 985 C CA . SER A 1 120 ? 8.008 -5.738 -20.859 1 97.75 120 SER A CA 1
ATOM 986 C C . SER A 1 120 ? 9.461 -5.305 -20.672 1 97.75 1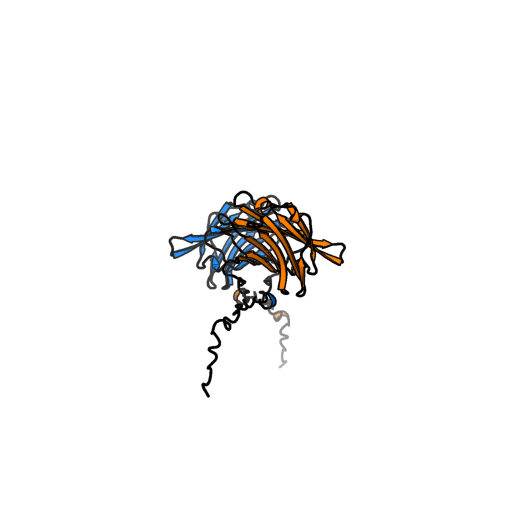20 SER A C 1
ATOM 988 O O . SER A 1 120 ? 9.758 -4.457 -19.828 1 97.75 120 SER A O 1
ATOM 990 N N . GLY A 1 121 ? 10.328 -5.836 -21.594 1 97.06 121 GLY A N 1
ATOM 991 C CA . GLY A 1 121 ? 11.727 -5.789 -21.203 1 97.06 121 GLY A CA 1
ATOM 992 C C . GLY A 1 121 ? 12.016 -6.543 -19.922 1 97.06 121 GLY A C 1
ATOM 993 O O . GLY A 1 121 ? 11.695 -7.727 -19.797 1 97.06 121 GLY A O 1
ATOM 994 N N . LEU A 1 122 ? 12.555 -5.809 -18.953 1 98.25 122 LEU A N 1
ATOM 995 C CA . LEU A 1 122 ? 12.828 -6.434 -17.656 1 98.25 122 LEU A CA 1
ATOM 996 C C . LEU A 1 122 ? 11.75 -6.078 -16.641 1 98.25 122 LEU A C 1
ATOM 998 O O . LEU A 1 122 ? 11.805 -6.523 -15.492 1 98.25 122 LEU A O 1
ATOM 1002 N N . ASN A 1 123 ? 10.773 -5.391 -17.125 1 98.75 123 ASN A N 1
ATOM 1003 C CA . ASN A 1 123 ? 9.742 -4.891 -16.219 1 98.75 123 ASN A CA 1
ATOM 1004 C C . ASN A 1 123 ? 8.602 -5.887 -16.078 1 98.75 123 ASN A C 1
ATOM 1006 O O . ASN A 1 123 ? 8.172 -6.496 -17.062 1 98.75 123 ASN A O 1
ATOM 1010 N N . PHE A 1 124 ? 8.117 -6.035 -14.891 1 98.88 124 PHE A N 1
ATOM 1011 C CA . PHE A 1 124 ? 6.906 -6.809 -14.656 1 98.88 124 PHE A CA 1
ATOM 1012 C C . PHE A 1 124 ? 5.848 -5.965 -13.961 1 98.88 124 PHE A C 1
ATOM 1014 O O . PHE A 1 124 ? 6.168 -4.98 -13.289 1 98.88 124 PHE A O 1
ATOM 1021 N N . ASN A 1 125 ? 4.672 -6.277 -14.117 1 98.88 125 ASN A N 1
ATOM 1022 C CA . ASN A 1 125 ? 3.484 -5.781 -13.422 1 98.88 125 ASN A CA 1
ATOM 1023 C C . ASN A 1 125 ? 2.518 -6.914 -13.094 1 98.88 125 ASN A C 1
ATOM 1025 O O . ASN A 1 125 ? 1.806 -7.406 -13.969 1 98.88 125 ASN A O 1
ATOM 1029 N N . LEU A 1 126 ? 2.508 -7.332 -11.836 1 98.94 126 LEU A N 1
ATOM 1030 C CA . LEU A 1 126 ? 1.695 -8.445 -11.367 1 98.94 126 LEU A CA 1
ATOM 1031 C C . LEU A 1 126 ? 0.67 -7.98 -10.336 1 98.94 126 LEU A C 1
ATOM 1033 O O . LEU A 1 126 ? 0.871 -6.965 -9.672 1 98.94 126 LEU A O 1
ATOM 1037 N N . GLY A 1 127 ? -0.388 -8.703 -10.25 1 98.88 127 GLY A N 1
ATOM 1038 C CA . GLY A 1 127 ? -1.392 -8.312 -9.273 1 98.88 127 GLY A CA 1
ATOM 1039 C C . GLY A 1 127 ? -2.508 -9.328 -9.125 1 98.88 127 GLY A C 1
ATOM 1040 O O . GLY A 1 127 ? -2.404 -10.445 -9.633 1 98.88 127 GLY A O 1
ATOM 1041 N N . PHE A 1 128 ? -3.492 -8.93 -8.32 1 98.94 128 PHE A N 1
ATOM 1042 C CA . PHE A 1 128 ? -4.656 -9.789 -8.164 1 98.94 128 PHE A CA 1
ATOM 1043 C C . PHE A 1 128 ? -5.879 -8.977 -7.746 1 98.94 128 PHE A C 1
ATOM 1045 O O . PHE A 1 128 ? -5.746 -7.852 -7.27 1 98.94 128 PHE A O 1
ATOM 1052 N N . THR A 1 129 ? -6.988 -9.57 -8.023 1 98.56 129 THR A N 1
ATOM 1053 C CA . THR A 1 129 ? -8.266 -9.195 -7.422 1 98.56 129 THR A CA 1
ATOM 1054 C C . THR A 1 129 ? -8.883 -10.375 -6.68 1 98.56 129 THR A C 1
ATOM 1056 O O . THR A 1 129 ? -8.625 -11.531 -7.016 1 98.56 129 THR A O 1
ATOM 1059 N N . CYS A 1 130 ? -9.555 -10.016 -5.633 1 97.25 130 CYS A N 1
ATOM 1060 C CA . CYS A 1 130 ? -10.305 -11.047 -4.926 1 97.25 130 CYS A CA 1
ATOM 1061 C C . CYS A 1 130 ? -11.789 -10.703 -4.871 1 97.25 130 CYS A C 1
ATOM 1063 O O . CYS A 1 130 ? -12.156 -9.523 -4.918 1 97.25 130 CYS A O 1
ATOM 1065 N N . GLY A 1 131 ? -12.547 -11.758 -4.789 1 96.5 131 GLY A N 1
ATOM 1066 C CA . GLY A 1 131 ? -13.977 -11.484 -4.785 1 96.5 131 GLY A CA 1
ATOM 1067 C C . GLY A 1 131 ? -14.805 -12.633 -4.238 1 96.5 131 GLY A C 1
ATOM 1068 O O . GLY A 1 131 ? -14.258 -13.57 -3.654 1 96.5 131 GLY A O 1
ATOM 1069 N N . GLU A 1 132 ? -16.125 -12.32 -4.328 1 93.62 132 GLU A N 1
ATOM 1070 C CA . GLU A 1 132 ? -17.125 -13.297 -3.906 1 93.62 132 GLU A CA 1
ATOM 1071 C C . GLU A 1 132 ? -18 -13.719 -5.074 1 93.62 132 GLU A C 1
ATOM 1073 O O . GLU A 1 132 ? -18.344 -12.906 -5.934 1 93.62 132 GLU A O 1
ATOM 1078 N N . LYS A 1 133 ? -18.172 -15.078 -5.109 1 85 133 LYS A N 1
ATOM 1079 C CA . LYS A 1 133 ? -19.078 -15.602 -6.125 1 85 133 LYS A CA 1
ATOM 1080 C C . LYS A 1 133 ? -20.375 -16.125 -5.496 1 85 133 LYS A C 1
ATOM 1082 O O . LYS A 1 133 ? -20.344 -17.062 -4.688 1 85 133 LYS A O 1
ATOM 1087 N N . ASN A 1 134 ? -21.531 -15.75 -5.988 1 77.81 134 ASN A N 1
ATOM 1088 C CA . ASN A 1 134 ? -22.891 -16.203 -5.676 1 77.81 134 ASN A CA 1
ATOM 1089 C C . ASN A 1 134 ? -23.094 -16.359 -4.172 1 77.81 134 ASN A C 1
ATOM 1091 O O . ASN A 1 134 ? -23.766 -17.281 -3.727 1 77.81 134 ASN A O 1
ATOM 1095 N N . GLY A 1 135 ? -22.453 -15.625 -3.367 1 74.06 135 GLY A N 1
ATOM 1096 C CA . GLY A 1 135 ? -22.672 -15.641 -1.931 1 74.06 135 GLY A CA 1
ATOM 1097 C C . GLY A 1 135 ? -22.047 -16.828 -1.236 1 74.06 135 GLY A C 1
ATOM 1098 O O . GLY A 1 135 ? -22.078 -16.922 -0.008 1 74.06 135 GLY A O 1
ATOM 1099 N N . ILE A 1 136 ? -21.5 -17.797 -1.882 1 76.44 136 ILE A N 1
ATOM 1100 C CA . ILE A 1 136 ? -21.062 -19 -1.186 1 76.44 136 ILE A CA 1
ATOM 1101 C C . ILE A 1 136 ? -19.578 -19.219 -1.405 1 76.44 136 ILE A C 1
ATOM 1103 O O . ILE A 1 136 ? -18.906 -19.844 -0.583 1 76.44 136 ILE A O 1
ATOM 1107 N N . GLY A 1 137 ? -18.984 -18.5 -2.248 1 90.69 137 GLY A N 1
ATOM 1108 C CA . GLY A 1 137 ? -17.578 -18.781 -2.506 1 90.69 137 GLY A CA 1
ATOM 1109 C C . GLY A 1 137 ? -16.75 -17.547 -2.783 1 90.69 137 GLY A C 1
ATOM 1110 O O . GLY A 1 137 ? -17.297 -16.453 -2.92 1 90.69 137 GLY A O 1
ATOM 1111 N N . TYR A 1 138 ? -15.438 -17.797 -2.629 1 96.44 138 TYR A N 1
ATOM 1112 C CA . TYR A 1 138 ? -14.5 -16.719 -2.91 1 96.44 138 TYR A CA 1
ATOM 1113 C C . TYR A 1 138 ? -13.602 -17.078 -4.086 1 96.44 138 TYR A C 1
ATOM 1115 O O . TYR A 1 138 ? -13.461 -18.25 -4.438 1 96.44 138 TYR A O 1
ATOM 1123 N N . TYR A 1 139 ? -13.164 -16.094 -4.746 1 97.38 139 TYR A N 1
ATOM 1124 C CA . TYR A 1 139 ? -12.203 -16.344 -5.816 1 97.38 139 TYR A CA 1
ATOM 1125 C C . TYR A 1 139 ? -11.055 -15.344 -5.77 1 97.38 139 TYR A C 1
ATOM 1127 O O . TYR A 1 139 ? -11.164 -14.297 -5.121 1 97.38 139 TYR A O 1
ATOM 1135 N N . ILE A 1 140 ? -9.992 -15.695 -6.387 1 98.38 140 ILE A N 1
ATOM 1136 C CA . ILE A 1 140 ? -8.906 -14.781 -6.703 1 98.38 140 ILE A CA 1
ATOM 1137 C C . ILE A 1 140 ? -8.641 -14.797 -8.211 1 98.38 140 ILE A C 1
ATOM 1139 O O . ILE A 1 140 ? -8.75 -15.844 -8.852 1 98.38 140 ILE A O 1
ATOM 1143 N N . GLN A 1 141 ? -8.461 -13.625 -8.703 1 98.56 141 GLN A N 1
ATOM 1144 C CA . GLN A 1 141 ? -7.996 -13.477 -10.078 1 98.56 141 GLN A CA 1
ATOM 1145 C C . GLN A 1 141 ? -6.598 -12.875 -10.125 1 98.56 141 GLN A C 1
ATOM 1147 O O . GLN A 1 141 ? -6.406 -11.711 -9.766 1 98.56 141 GLN A O 1
ATOM 1152 N N . LEU A 1 142 ? -5.605 -13.68 -10.562 1 98.88 142 LEU A N 1
ATOM 1153 C CA . LEU A 1 142 ? -4.262 -13.164 -10.789 1 98.88 142 LEU A CA 1
ATOM 1154 C C . LEU A 1 142 ? -4.207 -12.352 -12.078 1 98.88 142 LEU A C 1
ATOM 1156 O O . LEU A 1 142 ? -4.914 -12.656 -13.047 1 98.88 142 LEU A O 1
ATOM 1160 N N . LYS A 1 143 ? -3.365 -11.352 -12.039 1 98.75 143 LYS A N 1
ATOM 1161 C CA . LYS A 1 143 ? -3.311 -10.422 -13.164 1 98.75 143 LYS A CA 1
ATOM 1162 C C . LYS A 1 143 ? -1.869 -10.133 -13.57 1 98.75 143 LYS A C 1
ATOM 1164 O O . LYS A 1 143 ? -0.958 -10.219 -12.742 1 98.75 143 LYS A O 1
ATOM 1169 N N . TYR A 1 144 ? -1.663 -9.797 -14.828 1 98.69 144 TYR A N 1
ATOM 1170 C CA . TYR A 1 144 ? -0.424 -9.273 -15.391 1 98.69 144 TYR A CA 1
ATOM 1171 C C . TYR A 1 144 ? -0.704 -8.094 -16.312 1 98.69 144 TYR A C 1
ATOM 1173 O O . TYR A 1 144 ? -1.545 -8.188 -17.219 1 98.69 144 TYR A O 1
ATOM 1181 N N . ASP A 1 145 ? -0.042 -7.039 -16.031 1 98.06 145 ASP A N 1
ATOM 1182 C CA . ASP A 1 145 ? -0.236 -5.789 -16.766 1 98.06 145 ASP A CA 1
ATOM 1183 C C . ASP A 1 145 ? -1.704 -5.371 -16.75 1 98.06 145 ASP A C 1
ATOM 1185 O O . ASP A 1 145 ? -2.229 -4.891 -17.766 1 98.06 145 ASP A O 1
ATOM 1189 N N . GLY A 1 146 ? -2.338 -5.617 -15.672 1 97.06 146 GLY A N 1
ATOM 1190 C CA . GLY A 1 146 ? -3.723 -5.215 -15.492 1 97.06 146 GLY A CA 1
ATOM 1191 C C . GLY A 1 146 ? -4.707 -6.168 -16.141 1 97.06 146 GLY A C 1
ATOM 1192 O O . GLY A 1 146 ? -5.922 -6.031 -15.969 1 97.06 146 GLY A O 1
ATOM 1193 N N . TYR A 1 147 ? -4.246 -7.152 -16.828 1 97.25 147 TYR A N 1
ATOM 1194 C CA . TYR A 1 147 ? -5.121 -8.094 -17.516 1 97.25 147 TYR A CA 1
ATOM 1195 C C . TYR A 1 147 ? -5.277 -9.383 -16.719 1 97.25 147 TYR A C 1
ATOM 1197 O O . TYR A 1 147 ? -4.352 -9.805 -16.031 1 97.25 147 TYR A O 1
ATOM 1205 N N . PRO A 1 148 ? -6.398 -10.031 -16.922 1 98.06 148 PRO A N 1
ATOM 1206 C CA . PRO A 1 148 ? -6.59 -11.305 -16.219 1 98.06 148 PRO A CA 1
ATOM 1207 C C . PRO A 1 148 ? -5.656 -12.406 -16.719 1 98.06 148 PRO A C 1
ATOM 1209 O O . PRO A 1 148 ? -5.539 -12.617 -17.938 1 98.06 148 PRO A O 1
ATOM 1212 N N . LEU A 1 149 ? -5.035 -13.062 -15.844 1 98.62 149 LEU A N 1
ATOM 1213 C CA . LEU A 1 149 ? -4.191 -14.211 -16.156 1 98.62 149 LEU A CA 1
ATOM 1214 C C . LEU A 1 149 ? -4.934 -15.523 -15.898 1 98.62 149 LEU A C 1
ATOM 1216 O O . LEU A 1 149 ? -5.055 -16.359 -16.797 1 98.62 149 LEU A O 1
ATOM 1220 N N . GLU A 1 150 ? -5.387 -15.703 -14.664 1 98.56 150 GLU A N 1
ATOM 1221 C CA . GLU A 1 150 ? -6.129 -16.891 -14.242 1 98.56 150 GLU A CA 1
ATOM 1222 C C . GLU A 1 150 ? -7.016 -16.578 -13.031 1 98.56 150 GLU A C 1
ATOM 1224 O O . GLU A 1 150 ? -6.617 -15.828 -12.141 1 98.56 150 GLU A O 1
ATOM 1229 N N . GLU A 1 151 ? -8.18 -17.141 -13.07 1 97.81 151 GLU A N 1
ATOM 1230 C CA . GLU A 1 151 ? -9.102 -17.047 -11.945 1 97.81 151 GLU A CA 1
ATOM 1231 C C . GLU A 1 151 ? -9.422 -18.438 -11.375 1 97.81 151 GLU A C 1
ATOM 1233 O O . GLU A 1 151 ? -9.648 -19.375 -12.125 1 97.81 151 GLU A O 1
ATOM 1238 N N . PHE A 1 152 ? -9.414 -18.547 -10.062 1 97.69 152 PHE A N 1
ATOM 1239 C CA . PHE A 1 152 ? -9.75 -19.828 -9.438 1 97.69 152 PHE A CA 1
ATOM 1240 C C . PHE A 1 152 ? -10.406 -19.609 -8.078 1 97.69 152 PHE A C 1
ATOM 1242 O O . PHE A 1 152 ? -10.227 -18.547 -7.457 1 97.69 152 PHE A O 1
ATOM 1249 N N . GLU A 1 153 ? -11.141 -20.594 -7.645 1 96.31 153 GLU A N 1
ATOM 1250 C CA . GLU A 1 153 ? -11.859 -20.531 -6.379 1 96.31 153 GLU A CA 1
ATOM 1251 C C . GLU A 1 153 ? -10.922 -20.75 -5.195 1 96.31 153 GLU A C 1
ATOM 1253 O O . GLU A 1 153 ? -9.992 -21.562 -5.27 1 96.31 153 GLU A O 1
ATOM 1258 N N . ILE A 1 154 ? -11.266 -19.984 -4.121 1 96.88 154 ILE A N 1
ATOM 1259 C CA . ILE A 1 154 ? -10.469 -20.109 -2.902 1 96.88 154 ILE A CA 1
ATOM 1260 C C . ILE A 1 154 ? -11.398 -20.266 -1.699 1 96.88 154 ILE A C 1
ATOM 1262 O O . ILE A 1 154 ? -12.594 -19.969 -1.788 1 96.88 154 ILE A O 1
ATOM 1266 N N . ASN A 1 155 ? -10.82 -20.672 -0.578 1 94.75 155 ASN A N 1
ATOM 1267 C CA . ASN A 1 155 ? -11.625 -20.938 0.612 1 94.75 155 ASN A CA 1
ATOM 1268 C C . ASN A 1 155 ? -11.594 -19.766 1.58 1 94.75 155 ASN A C 1
ATOM 1270 O O . ASN A 1 155 ? -12.266 -19.781 2.611 1 94.75 155 ASN A O 1
ATOM 1274 N N . ASN A 1 156 ? -10.836 -18.781 1.275 1 95.81 156 ASN A N 1
ATOM 1275 C CA . ASN A 1 156 ? -10.641 -17.656 2.188 1 95.81 156 ASN A CA 1
ATOM 1276 C C . ASN A 1 156 ? -11.258 -16.375 1.633 1 95.81 156 ASN A C 1
ATOM 1278 O O . ASN A 1 156 ? -11.141 -16.094 0.438 1 95.81 156 ASN A O 1
ATOM 1282 N N . SER A 1 157 ? -11.859 -15.664 2.551 1 96.12 157 SER A N 1
ATOM 1283 C CA . SER A 1 157 ? -12.383 -14.352 2.16 1 96.12 157 SER A CA 1
ATOM 1284 C C . SER A 1 157 ? -11.25 -13.344 1.986 1 96.12 157 SER A C 1
ATOM 1286 O O . SER A 1 157 ? -10.164 -13.516 2.539 1 96.12 157 SER A O 1
ATOM 1288 N N . CYS A 1 158 ? -11.602 -12.289 1.285 1 97.12 158 CYS A N 1
ATOM 1289 C CA . CYS A 1 158 ? -10.609 -11.281 0.917 1 97.12 158 CYS A CA 1
ATOM 1290 C C . CYS A 1 158 ? -9.984 -10.656 2.156 1 97.12 158 CYS A C 1
ATOM 1292 O O . CYS A 1 158 ? -8.789 -10.344 2.164 1 97.12 158 CYS A O 1
ATOM 1294 N N . ASN A 1 159 ? -10.727 -10.508 3.141 1 95.62 159 ASN A N 1
ATOM 1295 C CA . ASN A 1 159 ? -10.281 -9.766 4.312 1 95.62 159 ASN A CA 1
ATOM 1296 C C . ASN A 1 159 ? -9.258 -10.555 5.125 1 95.62 159 ASN A C 1
ATOM 1298 O O . ASN A 1 159 ? -8.648 -10.023 6.051 1 95.62 159 ASN A O 1
ATOM 1302 N N . LYS A 1 160 ? -9.055 -11.773 4.711 1 95.56 160 LYS A N 1
ATOM 1303 C CA . LYS A 1 160 ? -8.109 -12.625 5.434 1 95.56 160 LYS A CA 1
ATOM 1304 C C . LYS A 1 160 ? -6.719 -12.547 4.812 1 95.56 160 LYS A C 1
ATOM 1306 O O . LYS A 1 160 ? -5.754 -13.055 5.383 1 95.56 160 LYS A O 1
ATOM 1311 N N . ILE A 1 161 ? -6.559 -11.945 3.67 1 96.44 161 ILE A N 1
ATOM 1312 C CA . ILE A 1 161 ? -5.262 -11.789 3.02 1 96.44 161 ILE A CA 1
ATOM 1313 C C . ILE A 1 161 ? -4.426 -10.758 3.777 1 96.44 161 ILE A C 1
ATOM 1315 O O . ILE A 1 161 ? -4.902 -9.656 4.078 1 96.44 161 ILE A O 1
ATOM 1319 N N . ARG A 1 162 ? -3.105 -11.102 3.941 1 93.25 162 ARG A N 1
ATOM 1320 C CA . ARG A 1 162 ? -2.336 -10.266 4.855 1 93.25 162 ARG A CA 1
ATOM 1321 C C . ARG A 1 162 ? -1.102 -9.695 4.164 1 93.25 162 ARG A C 1
ATOM 1323 O O . ARG A 1 162 ? -0.643 -8.602 4.508 1 93.25 162 ARG A O 1
ATOM 1330 N N . TYR A 1 163 ? -0.5 -10.422 3.312 1 93.5 163 TYR A N 1
ATOM 1331 C CA . TYR A 1 163 ? 0.665 -9.859 2.643 1 93.5 163 TYR A CA 1
ATOM 1332 C C . TYR A 1 163 ? 0.878 -10.508 1.278 1 93.5 163 TYR A C 1
ATOM 1334 O O . TYR A 1 163 ? 0.291 -11.547 0.981 1 93.5 163 TYR A O 1
ATOM 1342 N N . ILE A 1 164 ? 1.599 -9.789 0.518 1 97.25 164 ILE A N 1
ATOM 1343 C CA . ILE A 1 164 ? 2.127 -10.328 -0.732 1 97.25 164 ILE A CA 1
ATOM 1344 C C . ILE A 1 164 ? 3.65 -10.383 -0.665 1 97.25 164 ILE A C 1
ATOM 1346 O O . ILE A 1 164 ? 4.27 -9.688 0.142 1 97.25 164 ILE A O 1
ATOM 1350 N N . SER A 1 165 ? 4.188 -11.273 -1.527 1 96.94 165 SER A N 1
ATOM 1351 C CA . SER A 1 165 ? 5.645 -11.336 -1.573 1 96.94 165 SER A CA 1
ATOM 1352 C C . SER A 1 165 ? 6.137 -11.703 -2.969 1 96.94 165 SER A C 1
ATOM 1354 O O . SER A 1 165 ? 5.406 -12.312 -3.754 1 96.94 165 SER A O 1
ATOM 1356 N N . LEU A 1 166 ? 7.273 -11.258 -3.236 1 98.38 166 LEU A N 1
ATOM 1357 C CA . LEU A 1 166 ? 8.039 -11.625 -4.422 1 98.38 166 LEU A CA 1
ATOM 1358 C C . LEU A 1 166 ? 9.312 -12.375 -4.031 1 98.38 166 LEU A C 1
ATOM 1360 O O . LEU A 1 166 ? 9.984 -12.008 -3.061 1 98.38 166 LEU A O 1
ATOM 1364 N N . ASP A 1 167 ? 9.586 -13.414 -4.793 1 97.31 167 ASP A N 1
ATOM 1365 C CA . ASP A 1 167 ? 10.797 -14.195 -4.559 1 97.31 167 ASP A CA 1
ATOM 1366 C C . ASP A 1 167 ? 11.484 -14.539 -5.879 1 97.31 167 ASP A C 1
ATOM 1368 O O . ASP A 1 167 ? 10.859 -14.523 -6.938 1 97.31 167 ASP A O 1
ATOM 1372 N N . GLY A 1 168 ? 12.812 -14.828 -5.773 1 97.81 168 GLY A N 1
ATOM 1373 C CA . GLY A 1 168 ? 13.594 -15.164 -6.953 1 97.81 168 GLY A CA 1
ATOM 1374 C C . GLY A 1 168 ? 14.414 -14 -7.473 1 97.81 168 GLY A C 1
ATOM 1375 O O . GLY A 1 168 ? 15.039 -13.273 -6.691 1 97.81 168 GLY A O 1
ATOM 1376 N N . ASP A 1 169 ? 14.422 -13.812 -8.828 1 98.25 169 ASP A N 1
ATOM 1377 C CA . ASP A 1 169 ? 15.328 -12.867 -9.484 1 98.25 169 ASP A CA 1
ATOM 1378 C C . ASP A 1 169 ? 14.648 -11.523 -9.703 1 98.25 169 ASP A C 1
ATOM 1380 O O . ASP A 1 169 ? 14.562 -11.039 -10.836 1 98.25 169 ASP A O 1
ATOM 1384 N N . VAL A 1 170 ? 14.258 -11 -8.625 1 98.5 170 VAL A N 1
ATOM 1385 C CA . VAL A 1 170 ? 13.68 -9.656 -8.625 1 98.5 170 VAL A CA 1
ATOM 1386 C C . VAL A 1 170 ? 14.758 -8.633 -8.266 1 98.5 170 VAL A C 1
ATOM 1388 O O . VAL A 1 170 ? 15.32 -8.68 -7.168 1 98.5 170 VAL A O 1
ATOM 1391 N N . GLU A 1 171 ? 14.992 -7.785 -9.164 1 98 171 GLU A N 1
ATOM 1392 C CA . GLU A 1 171 ? 16.016 -6.773 -8.93 1 98 171 GLU A CA 1
ATOM 1393 C C . GLU A 1 171 ? 15.477 -5.625 -8.086 1 98 171 GLU A C 1
ATOM 1395 O O . GLU A 1 171 ? 16.109 -5.207 -7.117 1 98 171 GLU A O 1
ATOM 1400 N N . ARG A 1 172 ? 14.32 -5.141 -8.492 1 97.44 172 ARG A N 1
ATOM 1401 C CA . ARG A 1 172 ? 13.758 -3.99 -7.793 1 97.44 172 ARG A CA 1
ATOM 1402 C C . ARG A 1 172 ? 12.234 -3.992 -7.867 1 97.44 172 ARG A C 1
ATOM 1404 O O . ARG A 1 172 ? 11.656 -4.473 -8.844 1 97.44 172 ARG A O 1
ATOM 1411 N N . VAL A 1 173 ? 11.641 -3.502 -6.738 1 98.44 173 VAL A N 1
ATOM 1412 C CA . VAL A 1 173 ? 10.219 -3.154 -6.754 1 98.44 173 VAL A CA 1
ATOM 1413 C C . VAL A 1 173 ? 10.062 -1.637 -6.812 1 98.44 173 VAL A C 1
ATOM 1415 O O . VAL A 1 173 ? 10.602 -0.916 -5.973 1 98.44 173 VAL A O 1
ATOM 1418 N N . ASN A 1 174 ? 9.258 -1.173 -7.824 1 98.25 174 ASN A N 1
ATOM 1419 C CA . ASN A 1 174 ? 9.156 0.261 -8.07 1 98.25 174 ASN A CA 1
ATOM 1420 C C . ASN A 1 174 ? 7.852 0.83 -7.508 1 98.25 174 ASN A C 1
ATOM 1422 O O . ASN A 1 174 ? 7.793 2.002 -7.133 1 98.25 174 ASN A O 1
ATOM 1426 N N . LYS A 1 175 ? 6.926 -0.027 -7.562 1 98.81 175 LYS A N 1
ATOM 1427 C CA . LYS A 1 175 ? 5.598 0.506 -7.277 1 98.81 175 LYS A CA 1
ATOM 1428 C C . LYS A 1 175 ? 4.695 -0.563 -6.672 1 98.81 175 LYS A C 1
ATOM 1430 O O . LYS A 1 175 ? 4.715 -1.719 -7.102 1 98.81 175 LYS A O 1
ATOM 1435 N N . LEU A 1 176 ? 3.955 -0.231 -5.664 1 98.88 176 LEU A N 1
ATOM 1436 C CA . LEU A 1 176 ? 2.871 -1.018 -5.09 1 98.88 176 LEU A CA 1
ATOM 1437 C C . LEU A 1 176 ? 1.588 -0.197 -5.008 1 98.88 176 LEU A C 1
ATOM 1439 O O . LEU A 1 176 ? 1.59 0.915 -4.477 1 98.88 176 LEU A O 1
ATOM 1443 N N . GLU A 1 177 ? 0.529 -0.796 -5.555 1 98.81 177 GLU A N 1
ATOM 1444 C CA . GLU A 1 177 ? -0.715 -0.041 -5.668 1 98.81 177 GLU A CA 1
ATOM 1445 C C . GLU A 1 177 ? -1.902 -0.855 -5.16 1 98.81 177 GLU A C 1
ATOM 1447 O O . GLU A 1 177 ? -2.004 -2.053 -5.434 1 98.81 177 GLU A O 1
ATOM 1452 N N . PHE A 1 178 ? -2.768 -0.169 -4.469 1 98.81 178 PHE A N 1
ATOM 1453 C CA . PHE A 1 178 ? -4.043 -0.703 -4.012 1 98.81 178 PHE A CA 1
ATOM 1454 C C . PHE A 1 178 ? -5.203 0.124 -4.551 1 98.81 178 PHE A C 1
ATOM 1456 O O . PHE A 1 178 ? -5.273 1.333 -4.32 1 98.81 178 PHE A O 1
ATOM 1463 N N . MET A 1 179 ? -6.066 -0.5 -5.27 1 98.69 179 MET A N 1
ATOM 1464 C CA . MET A 1 179 ? -7.316 0.102 -5.719 1 98.69 179 MET A CA 1
ATOM 1465 C C . MET A 1 179 ? -8.5 -0.455 -4.938 1 98.69 179 MET A C 1
ATOM 1467 O O . MET A 1 179 ? -8.773 -1.656 -4.984 1 98.69 179 MET A O 1
ATOM 1471 N N . PHE A 1 180 ? -9.156 0.451 -4.312 1 98.06 180 PHE A N 1
ATOM 1472 C CA . PHE A 1 180 ? -10.242 0.004 -3.441 1 98.06 180 PHE A CA 1
ATOM 1473 C C . PHE A 1 180 ? -11.594 0.241 -4.098 1 98.06 180 PHE A C 1
ATOM 1475 O O . PHE A 1 180 ? -11.82 1.286 -4.715 1 98.06 180 PHE A O 1
ATOM 1482 N N . SER A 1 181 ? -12.484 -0.785 -3.895 1 92.69 181 SER A N 1
ATOM 1483 C CA . SER A 1 181 ? -13.82 -0.709 -4.477 1 92.69 181 SER A CA 1
ATOM 1484 C C . SER A 1 181 ? -14.797 -0.014 -3.535 1 92.69 181 SER A C 1
ATOM 1486 O O . SER A 1 181 ? -14.594 -0.004 -2.32 1 92.69 181 SER A O 1
ATOM 1488 N N . MET B 1 1 ? 42.938 -69.625 14.508 1 25.7 1 MET B N 1
ATOM 1489 C CA . MET B 1 1 ? 41.75 -69.188 13.742 1 25.7 1 MET B CA 1
ATOM 1490 C C . MET B 1 1 ? 41.625 -67.688 13.734 1 25.7 1 MET B C 1
ATOM 1492 O O . MET B 1 1 ? 41.562 -67.062 14.797 1 25.7 1 MET B O 1
ATOM 1496 N N . GLY B 1 2 ? 42.312 -66.938 12.852 1 29.58 2 GLY B N 1
ATOM 1497 C CA . GLY B 1 2 ? 42.688 -65.562 12.695 1 29.58 2 GLY B CA 1
ATOM 1498 C C . GLY B 1 2 ? 41.5 -64.625 12.414 1 29.58 2 GLY B C 1
ATOM 1499 O O . GLY B 1 2 ? 40.594 -65 11.664 1 29.58 2 GLY B O 1
ATOM 1500 N N . ARG B 1 3 ? 41.094 -63.812 13.422 1 32.03 3 ARG B N 1
ATOM 1501 C CA . ARG B 1 3 ? 39.938 -62.938 13.523 1 32.03 3 ARG B CA 1
ATOM 1502 C C . ARG B 1 3 ? 39.938 -61.875 12.43 1 32.03 3 ARG B C 1
ATOM 1504 O O . ARG B 1 3 ? 40.906 -61.094 12.328 1 32.03 3 ARG B O 1
ATOM 1511 N N . VAL B 1 4 ? 39.531 -62.25 11.258 1 30.84 4 VAL B N 1
ATOM 1512 C CA . VAL B 1 4 ? 39.5 -61.375 10.102 1 30.84 4 VAL B CA 1
ATOM 1513 C C . VAL B 1 4 ? 38.688 -60.125 10.438 1 30.84 4 VAL B C 1
ATOM 1515 O O . VAL B 1 4 ? 37.5 -60.219 10.758 1 30.84 4 VAL B O 1
ATOM 1518 N N . ARG B 1 5 ? 39.281 -59.094 11.062 1 30.72 5 ARG B N 1
ATOM 1519 C CA . ARG B 1 5 ? 38.688 -57.812 11.352 1 30.72 5 ARG B CA 1
ATOM 1520 C C . ARG B 1 5 ? 38.219 -57.125 10.078 1 30.72 5 ARG B C 1
ATOM 1522 O O . ARG B 1 5 ? 39 -56.875 9.172 1 30.72 5 ARG B O 1
ATOM 1529 N N . ILE B 1 6 ? 37.031 -57.5 9.664 1 27.62 6 ILE B N 1
ATOM 1530 C CA . ILE B 1 6 ? 36.438 -56.906 8.477 1 27.62 6 ILE B CA 1
ATOM 1531 C C . ILE B 1 6 ? 36.375 -55.375 8.648 1 27.62 6 ILE B C 1
ATOM 1533 O O . ILE B 1 6 ? 35.812 -54.875 9.617 1 27.62 6 ILE B O 1
ATOM 1537 N N . ARG B 1 7 ? 37.438 -54.688 8.242 1 28.05 7 ARG B N 1
ATOM 1538 C CA . ARG B 1 7 ? 37.562 -53.219 8.156 1 28.05 7 ARG B CA 1
ATOM 1539 C C . ARG B 1 7 ? 36.375 -52.625 7.371 1 28.05 7 ARG B C 1
ATOM 1541 O O . ARG B 1 7 ? 36.25 -52.906 6.176 1 28.05 7 ARG B O 1
ATOM 1548 N N . VAL B 1 8 ? 35.219 -52.594 8 1 27.7 8 VAL B N 1
ATOM 1549 C CA . VAL B 1 8 ? 34.062 -51.938 7.383 1 27.7 8 VAL B CA 1
ATOM 1550 C C . VAL B 1 8 ? 34.438 -50.531 6.945 1 27.7 8 VAL B C 1
ATOM 1552 O O . VAL B 1 8 ? 35.062 -49.781 7.711 1 27.7 8 VAL B O 1
ATOM 1555 N N . SER B 1 9 ? 34.781 -50.375 5.707 1 30.39 9 SER B N 1
ATOM 1556 C CA . SER B 1 9 ? 35.25 -49.125 5.102 1 30.39 9 SER B CA 1
ATOM 1557 C C . SER B 1 9 ? 34.312 -47.969 5.461 1 30.39 9 SER B C 1
ATOM 1559 O O . SER B 1 9 ? 33.094 -48.156 5.605 1 30.39 9 SER B O 1
ATOM 1561 N N . PRO B 1 10 ? 34.906 -46.812 6.016 1 28.36 10 PRO B N 1
ATOM 1562 C CA . PRO B 1 10 ? 34.281 -45.594 6.492 1 28.36 10 PRO B CA 1
ATOM 1563 C C . PRO B 1 10 ? 33.344 -44.938 5.457 1 28.36 10 PRO B C 1
ATOM 1565 O O . PRO B 1 10 ? 32.812 -43.875 5.695 1 28.36 10 PRO B O 1
ATOM 1568 N N . GLU B 1 11 ? 33.438 -45.375 4.203 1 29.03 11 GLU B N 1
ATOM 1569 C CA . GLU B 1 11 ? 32.75 -44.594 3.189 1 29.03 11 GLU B CA 1
ATOM 1570 C C . GLU B 1 11 ? 31.266 -44.469 3.475 1 29.03 11 GLU B C 1
ATOM 1572 O O . GLU B 1 11 ? 30.562 -43.688 2.863 1 29.03 11 GLU B O 1
ATOM 1577 N N . GLU B 1 12 ? 30.719 -45.5 4.047 1 27.08 12 GLU B N 1
ATOM 1578 C CA . GLU B 1 12 ? 29.266 -45.469 3.961 1 27.08 12 GLU B CA 1
ATOM 1579 C C . GLU B 1 12 ? 28.672 -44.312 4.742 1 27.08 12 GLU B C 1
ATOM 1581 O O . GLU B 1 12 ? 27.469 -44.062 4.691 1 27.08 12 GLU B O 1
ATOM 1586 N N . GLN B 1 13 ? 29.328 -43.938 5.773 1 24.44 13 GLN B N 1
ATOM 1587 C CA . GLN B 1 13 ? 28.562 -43.062 6.684 1 24.44 13 GLN B CA 1
ATOM 1588 C C . GLN B 1 13 ? 28.312 -41.688 6.066 1 24.44 13 GLN B C 1
ATOM 1590 O O . GLN B 1 13 ? 27.906 -40.781 6.766 1 24.44 13 GLN B O 1
ATOM 1595 N N . GLN B 1 14 ? 28.922 -41.406 4.992 1 24.17 14 GLN B N 1
ATOM 1596 C CA . GLN B 1 14 ? 28.594 -40.031 4.641 1 24.17 14 GLN B CA 1
ATOM 1597 C C . GLN B 1 14 ? 27.078 -39.844 4.512 1 24.17 14 GLN B C 1
ATOM 1599 O O . GLN B 1 14 ? 26.484 -40.25 3.514 1 24.17 14 GLN B O 1
ATOM 1604 N N . LYS B 1 15 ? 26.312 -40.312 5.543 1 24.41 15 LYS B N 1
ATOM 1605 C CA . LYS B 1 15 ? 24.891 -40.094 5.754 1 24.41 15 LYS B CA 1
ATOM 1606 C C . LYS B 1 15 ? 24.469 -38.688 5.305 1 24.41 15 LYS B C 1
ATOM 1608 O O . LYS B 1 15 ? 25.203 -37.719 5.523 1 24.41 15 LYS B O 1
ATOM 1613 N N . ASN B 1 16 ? 23.328 -38.656 4.484 1 22.03 16 ASN B N 1
ATOM 1614 C CA . ASN B 1 16 ? 22.422 -37.688 3.873 1 22.03 16 ASN B CA 1
ATOM 1615 C C . ASN B 1 16 ? 22.094 -36.562 4.84 1 22.03 16 ASN B C 1
ATOM 1617 O O . ASN B 1 16 ? 21.203 -36.688 5.68 1 22.03 16 ASN B O 1
ATOM 1621 N N . GLU B 1 17 ? 23.031 -35.938 5.449 1 24.56 17 GLU B N 1
ATOM 1622 C CA . GLU B 1 17 ? 22.609 -34.719 6.141 1 24.56 17 GLU B CA 1
ATOM 1623 C C . GLU B 1 17 ? 21.75 -33.844 5.234 1 24.56 17 GLU B C 1
ATOM 1625 O O . GLU B 1 17 ? 22.281 -33.062 4.441 1 24.56 17 GLU B O 1
ATOM 1630 N N . ARG B 1 18 ? 20.766 -34.375 4.547 1 25.08 18 ARG B N 1
ATOM 1631 C CA . ARG B 1 18 ? 19.781 -33.438 4.031 1 25.08 18 ARG B CA 1
ATOM 1632 C C . ARG B 1 18 ? 19.438 -32.375 5.07 1 25.08 18 ARG B C 1
ATOM 1634 O O . ARG B 1 18 ? 19 -32.719 6.18 1 25.08 18 ARG B O 1
ATOM 1641 N N . THR B 1 19 ? 20.203 -31.391 5.188 1 26.5 19 THR B N 1
ATOM 1642 C CA . THR B 1 19 ? 19.828 -30.188 5.895 1 26.5 19 THR B CA 1
ATOM 1643 C C . THR B 1 19 ? 18.312 -29.953 5.793 1 26.5 19 THR B C 1
ATOM 1645 O O . THR B 1 19 ? 17.781 -29.781 4.695 1 26.5 19 THR B O 1
ATOM 1648 N N . SER B 1 20 ? 17.5 -30.516 6.547 1 25.55 20 SER B N 1
ATOM 1649 C CA . SER B 1 20 ? 16.109 -30.141 6.824 1 25.55 20 SER B CA 1
ATOM 1650 C C . SER B 1 20 ? 15.93 -28.641 6.773 1 25.55 20 SER B C 1
ATOM 1652 O O . SER B 1 20 ? 16.312 -27.922 7.703 1 25.55 20 SER B O 1
ATOM 1654 N N . ALA B 1 21 ? 16.266 -28 5.691 1 27.83 21 ALA B N 1
ATOM 1655 C CA . ALA B 1 21 ? 15.688 -26.656 5.613 1 27.83 21 ALA B CA 1
ATOM 1656 C C . ALA B 1 21 ? 14.305 -26.625 6.258 1 27.83 21 ALA B C 1
ATOM 1658 O O . ALA B 1 21 ? 13.367 -27.234 5.758 1 27.83 21 ALA B O 1
ATOM 1659 N N . THR B 1 22 ? 14.18 -26.75 7.539 1 27.98 22 THR B N 1
ATOM 1660 C CA . THR B 1 22 ? 12.961 -26.344 8.234 1 27.98 22 THR B CA 1
ATOM 1661 C C . THR B 1 22 ? 12.234 -25.234 7.477 1 27.98 22 THR B C 1
ATOM 1663 O O . THR B 1 22 ? 12.727 -24.109 7.395 1 27.98 22 THR B O 1
ATOM 1666 N N . GLN B 1 23 ? 11.758 -25.484 6.363 1 30.5 23 GLN B N 1
ATOM 1667 C CA . GLN B 1 23 ? 10.773 -24.625 5.719 1 30.5 23 GLN B CA 1
ATOM 1668 C C . GLN B 1 23 ? 9.883 -23.938 6.75 1 30.5 23 GLN B C 1
ATOM 1670 O O . GLN B 1 23 ? 9.156 -24.594 7.488 1 30.5 23 GLN B O 1
ATOM 1675 N N . LEU B 1 24 ? 10.359 -22.953 7.48 1 33.44 24 LEU B N 1
ATOM 1676 C CA . LEU B 1 24 ? 9.516 -22.156 8.359 1 33.44 24 LEU B CA 1
ATOM 1677 C C . LEU B 1 24 ? 8.062 -22.172 7.879 1 33.44 24 LEU B C 1
ATOM 1679 O O . LEU B 1 24 ? 7.785 -21.891 6.715 1 33.44 24 LEU B O 1
ATOM 1683 N N . ASN B 1 25 ? 7.262 -23.047 8.312 1 33.62 25 ASN B N 1
ATOM 1684 C CA . ASN B 1 25 ? 5.805 -23.047 8.227 1 33.62 25 ASN B CA 1
ATOM 1685 C C . ASN B 1 25 ? 5.242 -21.625 8.281 1 33.62 25 ASN B C 1
ATOM 1687 O O . ASN B 1 25 ? 5.395 -20.938 9.289 1 33.62 25 ASN B O 1
ATOM 1691 N N . PRO B 1 26 ? 5.109 -20.922 7.227 1 41.28 26 PRO B N 1
ATOM 1692 C CA . PRO B 1 26 ? 4.461 -19.609 7.262 1 41.28 26 PRO B CA 1
ATOM 1693 C C . PRO B 1 26 ? 3.344 -19.531 8.297 1 41.28 26 PRO B C 1
ATOM 1695 O O . PRO B 1 26 ? 2.738 -18.484 8.484 1 41.28 26 PRO B O 1
ATOM 1698 N N . ARG B 1 27 ? 2.918 -20.734 8.742 1 42.34 27 ARG B N 1
ATOM 1699 C CA . ARG B 1 27 ? 1.804 -20.781 9.688 1 42.34 27 ARG B CA 1
ATOM 1700 C C . ARG B 1 27 ? 2.125 -20 10.953 1 42.34 27 ARG B C 1
ATOM 1702 O O . ARG B 1 27 ? 1.223 -19.5 11.625 1 42.34 27 ARG B O 1
ATOM 1709 N N . ASN B 1 28 ? 3.352 -20.141 11.422 1 44.91 28 ASN B N 1
ATOM 1710 C CA . ASN B 1 28 ? 3.566 -19.594 12.758 1 44.91 28 ASN B CA 1
ATOM 1711 C C . ASN B 1 28 ? 3.873 -18.109 12.719 1 44.91 28 ASN B C 1
ATOM 1713 O O . ASN B 1 28 ? 4.648 -17.609 13.531 1 44.91 28 ASN B O 1
ATOM 1717 N N . ARG B 1 29 ? 3.777 -17.609 11.508 1 49.62 29 ARG B N 1
ATOM 1718 C CA . ARG B 1 29 ? 4.199 -16.219 11.609 1 49.62 29 ARG B CA 1
ATOM 1719 C C . ARG B 1 29 ? 3.154 -15.383 12.336 1 49.62 29 ARG B C 1
ATOM 1721 O O . ARG B 1 29 ? 1.986 -15.352 11.945 1 49.62 29 ARG B O 1
ATOM 1728 N N . GLN B 1 30 ? 3.328 -15.195 13.578 1 57.25 30 GLN B N 1
ATOM 1729 C CA . GLN B 1 30 ? 2.473 -14.258 14.289 1 57.25 30 GLN B CA 1
ATOM 1730 C C . GLN B 1 30 ? 2.223 -13 13.461 1 57.25 30 GLN B C 1
ATOM 1732 O O . GLN B 1 30 ? 3.15 -12.242 13.18 1 57.25 30 GLN B O 1
ATOM 1737 N N . LEU B 1 31 ? 1.21 -13.102 12.609 1 65.94 31 LEU B N 1
ATOM 1738 C CA . LEU B 1 31 ? 0.812 -11.922 11.852 1 65.94 31 LEU B CA 1
ATOM 1739 C C . LEU B 1 31 ? 0.421 -10.781 12.781 1 65.94 31 LEU B C 1
ATOM 1741 O O . LEU B 1 31 ? -0.268 -11 13.781 1 65.94 31 LEU B O 1
ATOM 1745 N N . PRO B 1 32 ? 1.039 -9.719 12.445 1 64.75 32 PRO B N 1
ATOM 1746 C CA . PRO B 1 32 ? 0.624 -8.586 13.281 1 64.75 32 PRO B CA 1
ATOM 1747 C C . PRO B 1 32 ? -0.87 -8.297 13.172 1 64.75 32 PRO B C 1
ATOM 1749 O O . PRO B 1 32 ? -1.479 -8.539 12.125 1 64.75 32 PRO B O 1
ATOM 1752 N N . PRO B 1 33 ? -1.379 -7.891 14.328 1 72.56 33 PRO B N 1
ATOM 1753 C CA . PRO B 1 33 ? -2.773 -7.453 14.242 1 72.56 33 PRO B CA 1
ATOM 1754 C C . PRO B 1 33 ? -2.957 -6.238 13.336 1 72.56 33 PRO B C 1
ATOM 1756 O O . PRO B 1 33 ? -1.997 -5.512 13.062 1 72.56 33 PRO B O 1
ATOM 1759 N N . TRP B 1 34 ? -4.184 -6.109 12.82 1 75.62 34 TRP B N 1
ATOM 1760 C CA . TRP B 1 34 ? -4.523 -4.879 12.109 1 75.62 34 TRP B CA 1
ATOM 1761 C C . TRP B 1 34 ? -4.465 -3.678 13.047 1 75.62 34 TRP B C 1
ATOM 1763 O O . TRP B 1 34 ? -4.781 -3.793 14.234 1 75.62 34 TRP B O 1
ATOM 1773 N N . PRO B 1 35 ? -4.047 -2.6 12.438 1 70.25 35 PRO B N 1
ATOM 1774 C CA . PRO B 1 35 ? -4.074 -1.415 13.305 1 70.25 35 PRO B CA 1
ATOM 1775 C C . PRO B 1 35 ? -5.484 -1.045 13.75 1 70.25 35 PRO B C 1
ATOM 1777 O O . PRO B 1 35 ? -6.449 -1.278 13.023 1 70.25 35 PRO B O 1
ATOM 1780 N N . GLN B 1 36 ? -5.57 -0.446 14.906 1 75.12 36 GLN B N 1
ATOM 1781 C CA . GLN B 1 36 ? -6.848 -0.027 15.469 1 75.12 36 GLN B CA 1
ATOM 1782 C C . GLN B 1 36 ? -7.016 1.487 15.391 1 75.12 36 GLN B C 1
ATOM 1784 O O . GLN B 1 36 ? -6.246 2.234 15.992 1 75.12 36 GLN B O 1
ATOM 1789 N N . PRO B 1 37 ? -8.039 1.911 14.719 1 73.81 37 PRO B N 1
ATOM 1790 C CA . PRO B 1 37 ? -8.266 3.354 14.602 1 73.81 37 PRO B CA 1
ATOM 1791 C C . PRO B 1 37 ? -8.586 4.012 15.945 1 73.81 37 PRO B C 1
ATOM 1793 O O . PRO B 1 37 ? -9.078 3.348 16.859 1 73.81 37 PRO B O 1
ATOM 1796 N N . ARG B 1 38 ? -8.273 5.414 16 1 71.25 38 ARG B N 1
ATOM 1797 C CA . ARG B 1 38 ? -8.508 6.195 17.219 1 71.25 38 ARG B CA 1
ATOM 1798 C C . ARG B 1 38 ? -9.961 6.652 17.297 1 71.25 38 ARG B C 1
ATOM 1800 O O . ARG B 1 38 ? -10.461 6.973 18.375 1 71.25 38 ARG B O 1
ATOM 1807 N N . SER B 1 39 ? -10.508 6.816 16.188 1 76.44 39 SER B N 1
ATOM 1808 C CA . SER B 1 39 ? -11.891 7.27 16.109 1 76.44 39 SER B CA 1
ATOM 1809 C C . SER B 1 39 ? -12.695 6.402 15.141 1 76.44 39 SER B C 1
ATOM 1811 O O . SER B 1 39 ? -12.125 5.59 14.406 1 76.44 39 SER B O 1
ATOM 1813 N N . GLN B 1 40 ? -13.969 6.598 15.234 1 81.31 40 GLN B N 1
ATOM 1814 C CA . GLN B 1 40 ? -14.859 5.828 14.375 1 81.31 40 GLN B CA 1
ATOM 1815 C C . GLN B 1 40 ? -14.719 6.262 12.914 1 81.31 40 GLN B C 1
ATOM 1817 O O . GLN B 1 40 ? -15.016 5.492 12 1 81.31 40 GLN B O 1
ATOM 1822 N N . THR B 1 41 ? -14.172 7.473 12.727 1 89.06 41 THR B N 1
ATOM 1823 C CA . THR B 1 41 ? -14.094 7.984 11.359 1 89.06 41 THR B CA 1
ATOM 1824 C C . THR B 1 41 ? -12.695 7.793 10.781 1 89.06 41 THR B C 1
ATOM 1826 O O . THR B 1 41 ? -12.484 7.992 9.586 1 89.06 41 THR B O 1
ATOM 1829 N N . GLU B 1 42 ? -11.867 7.359 11.625 1 93.06 42 GLU B N 1
ATOM 1830 C CA . GLU B 1 42 ? -10.477 7.246 11.18 1 93.06 42 GLU B CA 1
ATOM 1831 C C . GLU B 1 42 ? -10.281 6.004 10.312 1 93.06 42 GLU B C 1
ATOM 1833 O O . GLU B 1 42 ? -10.719 4.91 10.68 1 93.06 42 GLU B O 1
ATOM 1838 N N . LYS B 1 43 ? -9.703 6.18 9.195 1 95.44 43 LYS B N 1
ATOM 1839 C CA . LYS B 1 43 ? -9.25 5.109 8.312 1 95.44 43 LYS B CA 1
ATOM 1840 C C . LYS B 1 43 ? -7.73 4.969 8.359 1 95.44 43 LYS B C 1
ATOM 1842 O O . LYS B 1 43 ? -7.004 5.902 8.016 1 95.44 43 LYS B O 1
ATOM 1847 N N . MET B 1 44 ? -7.289 3.807 8.789 1 95.31 44 MET B N 1
ATOM 1848 C CA . MET B 1 44 ? -5.855 3.586 8.969 1 95.31 44 MET B CA 1
ATOM 1849 C C . MET B 1 44 ? -5.316 2.629 7.914 1 95.31 44 MET B C 1
ATOM 1851 O O . MET B 1 44 ? -5.988 1.666 7.539 1 95.31 44 MET B O 1
ATOM 1855 N N . PHE B 1 45 ? -4.074 2.9 7.523 1 96 45 PHE B N 1
ATOM 1856 C CA . PHE B 1 45 ? -3.4 2.09 6.516 1 96 45 PHE B CA 1
ATOM 1857 C C . PHE B 1 45 ? -1.959 1.809 6.922 1 96 45 PHE B C 1
ATOM 1859 O O . PHE B 1 45 ? -1.187 2.736 7.168 1 96 45 PHE B O 1
ATOM 1866 N N . LEU B 1 46 ? -1.604 0.597 6.867 1 94.06 46 LEU B N 1
ATOM 1867 C CA . LEU B 1 46 ? -0.232 0.207 7.176 1 94.06 46 LEU B CA 1
ATOM 1868 C C . LEU B 1 46 ? 0.698 0.522 6.008 1 94.06 46 LEU B C 1
ATOM 1870 O O . LEU B 1 46 ? 0.313 0.379 4.848 1 94.06 46 LEU B O 1
ATOM 1874 N N . ILE B 1 47 ? 1.851 0.911 6.383 1 96.19 47 ILE B N 1
ATOM 1875 C CA . ILE B 1 47 ? 2.938 0.944 5.41 1 96.19 47 ILE B CA 1
ATOM 1876 C C . ILE B 1 47 ? 3.414 -0.478 5.117 1 96.19 47 ILE B C 1
ATOM 1878 O O . ILE B 1 47 ? 3.67 -1.254 6.043 1 96.19 47 ILE B O 1
ATOM 1882 N N . PRO B 1 48 ? 3.523 -0.763 3.867 1 95.25 48 PRO B N 1
ATOM 1883 C CA . PRO B 1 48 ? 3.68 -2.178 3.523 1 95.25 48 PRO B CA 1
ATOM 1884 C C . PRO B 1 48 ? 5.078 -2.709 3.828 1 95.25 48 PRO B C 1
ATOM 1886 O O . PRO B 1 48 ? 5.277 -3.922 3.928 1 95.25 48 PRO B O 1
ATOM 1889 N N . LYS B 1 49 ? 6.031 -1.87 3.861 1 94.12 49 LYS B N 1
ATOM 1890 C CA . LYS B 1 49 ? 7.426 -2.166 4.188 1 94.12 49 LYS B CA 1
ATOM 1891 C C . LYS B 1 49 ? 8.141 -0.925 4.707 1 94.12 49 LYS B C 1
ATOM 1893 O O . LYS B 1 49 ? 7.637 0.192 4.578 1 94.12 49 LYS B O 1
ATOM 1898 N N . GLU B 1 50 ? 9.312 -1.222 5.25 1 95.06 50 GLU B N 1
ATOM 1899 C CA . GLU B 1 50 ? 10.086 -0.055 5.652 1 95.06 50 GLU B CA 1
ATOM 1900 C C . GLU B 1 50 ? 10.352 0.871 4.469 1 95.06 50 GLU B C 1
ATOM 1902 O O . GLU B 1 50 ? 10.742 0.414 3.393 1 95.06 50 GLU B O 1
ATOM 1907 N N . LEU B 1 51 ? 10.188 2.146 4.777 1 97.12 51 LEU B N 1
ATOM 1908 C CA . LEU B 1 51 ? 10.422 3.127 3.725 1 97.12 51 LEU B CA 1
ATOM 1909 C C . LEU B 1 51 ? 11.898 3.514 3.662 1 97.12 51 LEU B C 1
ATOM 1911 O O . LEU B 1 51 ? 12.57 3.596 4.695 1 97.12 51 LEU B O 1
ATOM 1915 N N . ASN B 1 52 ? 12.359 3.74 2.418 1 96.56 52 ASN B N 1
ATOM 1916 C CA . ASN B 1 52 ? 13.656 4.352 2.172 1 96.56 52 ASN B CA 1
ATOM 1917 C C . ASN B 1 52 ? 13.531 5.824 1.806 1 96.56 52 ASN B C 1
ATOM 1919 O O . ASN B 1 52 ? 12.461 6.273 1.391 1 96.56 52 ASN B O 1
ATOM 1923 N N . PRO B 1 53 ? 14.641 6.535 2.012 1 96.69 53 PRO B N 1
ATOM 1924 C CA . PRO B 1 53 ? 14.594 7.918 1.53 1 96.69 53 PRO B CA 1
ATOM 1925 C C . PRO B 1 53 ? 14.141 8.023 0.077 1 96.69 53 PRO B C 1
A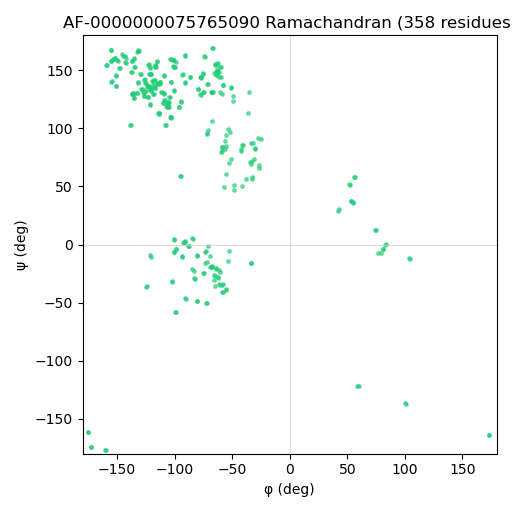TOM 1927 O O . PRO B 1 53 ? 14.516 7.191 -0.754 1 96.69 53 PRO B O 1
ATOM 1930 N N . GLU B 1 54 ? 13.258 8.945 -0.214 1 96.5 54 GLU B N 1
ATOM 1931 C CA . GLU B 1 54 ? 12.75 9.32 -1.529 1 96.5 54 GLU B CA 1
ATOM 1932 C C . GLU B 1 54 ? 11.625 8.398 -1.977 1 96.5 54 GLU B C 1
ATOM 1934 O O . GLU B 1 54 ? 11.086 8.555 -3.072 1 96.5 54 GLU B O 1
ATOM 1939 N N . ASP B 1 55 ? 11.289 7.406 -1.107 1 98.38 55 ASP B N 1
ATOM 1940 C CA . ASP B 1 55 ? 10.023 6.727 -1.354 1 98.38 55 ASP B CA 1
ATOM 1941 C C . ASP B 1 55 ? 8.852 7.699 -1.259 1 98.38 55 ASP B C 1
ATOM 1943 O O . ASP B 1 55 ? 8.891 8.648 -0.476 1 98.38 55 ASP B O 1
ATOM 1947 N N . GLU B 1 56 ? 7.855 7.438 -2.014 1 98.69 56 GLU B N 1
ATOM 1948 C CA . GLU B 1 56 ? 6.676 8.297 -2.008 1 98.69 56 GLU B CA 1
ATOM 1949 C C . GLU B 1 56 ? 5.406 7.492 -1.732 1 98.69 56 GLU B C 1
ATOM 1951 O O . GLU B 1 56 ? 5.234 6.395 -2.266 1 98.69 56 GLU B O 1
ATOM 1956 N N . VAL B 1 57 ? 4.543 8.055 -0.932 1 98.88 57 VAL B N 1
ATOM 1957 C CA . VAL B 1 57 ? 3.246 7.477 -0.605 1 98.88 57 VAL B CA 1
ATOM 1958 C C . VAL B 1 57 ? 2.133 8.453 -0.996 1 98.88 57 VAL B C 1
ATOM 1960 O O . VAL B 1 57 ? 2.225 9.648 -0.723 1 98.88 57 VAL B O 1
ATOM 1963 N N . SER B 1 58 ? 1.12 7.953 -1.617 1 98.81 58 SER B N 1
ATOM 1964 C CA . SER B 1 58 ? -0.032 8.789 -1.942 1 98.81 58 SER B CA 1
ATOM 1965 C C . SER B 1 58 ? -1.341 8.047 -1.683 1 98.81 58 SER B C 1
ATOM 1967 O O . SER B 1 58 ? -1.417 6.832 -1.857 1 98.81 58 SER B O 1
ATOM 1969 N N . ILE B 1 59 ? -2.332 8.805 -1.316 1 98.88 59 ILE B N 1
ATOM 1970 C CA . ILE B 1 59 ? -3.656 8.273 -1.011 1 98.88 59 ILE B CA 1
ATOM 1971 C C . ILE B 1 59 ? -4.727 9.156 -1.649 1 98.88 59 ILE B C 1
ATOM 1973 O O . ILE B 1 59 ? -4.672 10.383 -1.546 1 98.88 59 ILE B O 1
ATOM 1977 N N . GLN B 1 60 ? -5.617 8.492 -2.336 1 98.88 60 GLN B N 1
ATOM 1978 C CA . GLN B 1 60 ? -6.676 9.195 -3.051 1 98.88 60 GLN B CA 1
ATOM 1979 C C . GLN B 1 60 ? -8.055 8.766 -2.559 1 98.88 60 GLN B C 1
ATOM 1981 O O . GLN B 1 60 ? -8.258 7.598 -2.217 1 98.88 60 GLN B O 1
ATOM 1986 N N . GLY B 1 61 ? -8.938 9.719 -2.59 1 98.81 61 GLY B N 1
ATOM 1987 C CA . GLY B 1 61 ? -10.305 9.453 -2.193 1 98.81 61 GLY B CA 1
ATOM 1988 C C . GLY B 1 61 ? -11.234 10.633 -2.404 1 98.81 61 GLY B C 1
ATOM 1989 O O . GLY B 1 61 ? -10.938 11.531 -3.199 1 98.81 61 GLY B O 1
ATOM 1990 N N . THR B 1 62 ? -12.367 10.578 -1.717 1 98.75 62 THR B N 1
ATOM 1991 C CA . THR B 1 62 ? -13.359 11.648 -1.791 1 98.75 62 THR B CA 1
ATOM 1992 C C . THR B 1 62 ? -13.773 12.102 -0.394 1 98.75 62 THR B C 1
ATOM 1994 O O . THR B 1 62 ? -13.828 11.289 0.534 1 98.75 62 THR B O 1
ATOM 1997 N N . VAL B 1 63 ? -14.047 13.352 -0.335 1 98.75 63 VAL B N 1
ATOM 1998 C CA . VAL B 1 63 ? -14.664 13.875 0.877 1 98.75 63 VAL B CA 1
ATOM 1999 C C . VAL B 1 63 ? -16.188 13.82 0.744 1 98.75 63 VAL B C 1
ATOM 2001 O O . VAL B 1 63 ? -16.719 13.617 -0.353 1 98.75 63 VAL B O 1
ATOM 2004 N N . THR B 1 64 ? -16.828 13.93 1.916 1 98.38 64 THR B N 1
ATOM 2005 C CA . THR B 1 64 ? -18.297 14.016 1.905 1 98.38 64 THR B CA 1
ATOM 2006 C C . THR B 1 64 ? -18.75 15.328 1.27 1 98.38 64 THR B C 1
ATOM 2008 O O . THR B 1 64 ? -17.938 16.234 1.06 1 98.38 64 THR B O 1
ATOM 2011 N N . ASN B 1 65 ? -20.094 15.312 1.039 1 97.19 65 ASN B N 1
ATOM 2012 C CA . ASN B 1 65 ? -20.672 16.578 0.614 1 97.19 65 ASN B CA 1
ATOM 2013 C C . ASN B 1 65 ? -20.609 17.625 1.727 1 97.19 65 ASN B C 1
ATOM 2015 O O . ASN B 1 65 ? -20.984 17.344 2.867 1 97.19 65 ASN B O 1
ATOM 2019 N N . ASN B 1 66 ? -20.141 18.797 1.432 1 96.94 66 ASN B N 1
ATOM 2020 C CA . ASN B 1 66 ? -19.984 19.906 2.369 1 96.94 66 ASN B CA 1
ATOM 2021 C C . ASN B 1 66 ? -19.109 19.5 3.555 1 96.94 66 ASN B C 1
ATOM 2023 O O . ASN B 1 66 ? -19.547 19.562 4.703 1 96.94 66 ASN B O 1
ATOM 2027 N N . PRO B 1 67 ? -17.984 19.109 3.25 1 98.31 67 PRO B N 1
ATOM 2028 C CA . PRO B 1 67 ? -17.109 18.641 4.336 1 98.31 67 PRO B CA 1
ATOM 2029 C C . PRO B 1 67 ? -16.734 19.766 5.301 1 98.31 67 PRO B C 1
ATOM 2031 O O . PRO B 1 67 ? -16.547 20.906 4.883 1 98.31 67 PRO B O 1
ATOM 2034 N N . ASN B 1 68 ? -16.562 19.344 6.566 1 98.38 68 ASN B N 1
ATOM 2035 C CA . ASN B 1 68 ? -16.016 20.266 7.559 1 98.38 68 ASN B CA 1
ATOM 2036 C C . ASN B 1 68 ? -14.5 20.203 7.625 1 98.38 68 ASN B C 1
ATOM 2038 O O . ASN B 1 68 ? -13.828 21.234 7.684 1 98.38 68 ASN B O 1
ATOM 2042 N N . SER B 1 69 ? -13.984 18.938 7.672 1 98.38 69 SER B N 1
ATOM 2043 C CA . SER B 1 69 ? -12.539 18.812 7.805 1 98.38 69 SER B CA 1
ATOM 2044 C C . SER B 1 69 ? -12.047 17.453 7.336 1 98.38 69 SER B C 1
ATOM 2046 O O . SER B 1 69 ? -12.82 16.5 7.277 1 98.38 69 SER B O 1
ATOM 2048 N N . LEU B 1 70 ? -10.852 17.391 6.945 1 98.5 70 LEU B N 1
ATOM 2049 C CA . LEU B 1 70 ? -10.07 16.203 6.629 1 98.5 70 LEU B CA 1
ATOM 2050 C C . LEU B 1 70 ? -8.664 16.297 7.219 1 98.5 70 LEU B C 1
ATOM 2052 O O . LEU B 1 70 ? -7.984 17.312 7.055 1 98.5 70 LEU B O 1
ATOM 2056 N N . THR B 1 71 ? -8.266 15.242 7.926 1 98.5 71 THR B N 1
ATOM 2057 C CA . THR B 1 71 ? -6.926 15.203 8.492 1 98.5 71 THR B CA 1
ATOM 2058 C C . THR B 1 71 ? -6.133 14.031 7.918 1 98.5 71 THR B C 1
ATOM 2060 O O . THR B 1 71 ? -6.629 12.906 7.867 1 98.5 71 THR B O 1
ATOM 2063 N N . PHE B 1 72 ? -4.965 14.344 7.465 1 98.81 72 PHE B N 1
ATOM 2064 C CA . PHE B 1 72 ? -3.998 13.367 6.98 1 98.81 72 PHE B CA 1
ATOM 2065 C C . PHE B 1 72 ? -2.826 13.234 7.945 1 98.81 72 PHE B C 1
ATOM 2067 O O . PHE B 1 72 ? -2.119 14.211 8.203 1 98.81 72 PHE B O 1
ATOM 2074 N N . ASN B 1 73 ? -2.596 11.961 8.391 1 97.88 73 ASN B N 1
ATOM 2075 C CA . ASN B 1 73 ? -1.56 11.727 9.391 1 97.88 73 ASN B CA 1
ATOM 2076 C C . ASN B 1 73 ? -0.517 10.727 8.891 1 97.88 73 ASN B C 1
ATOM 2078 O O . ASN B 1 73 ? -0.865 9.695 8.312 1 97.88 73 ASN B O 1
ATOM 2082 N N . VAL B 1 74 ? 0.695 11.062 9.148 1 98.19 74 VAL B N 1
ATOM 2083 C CA . VAL B 1 74 ? 1.82 10.148 9.016 1 98.19 74 VAL B CA 1
ATOM 2084 C C . VAL B 1 74 ? 2.357 9.789 10.398 1 98.19 74 VAL B C 1
ATOM 2086 O O . VAL B 1 74 ? 2.854 10.648 11.125 1 98.19 74 VAL B O 1
ATOM 2089 N N . THR B 1 75 ? 2.371 8.508 10.719 1 95.44 75 THR B N 1
ATOM 2090 C CA . THR B 1 75 ? 2.664 8.125 12.094 1 95.44 75 THR B CA 1
ATOM 2091 C C . THR B 1 75 ? 3.92 7.262 12.164 1 95.44 75 THR B C 1
ATOM 2093 O O . THR B 1 75 ? 4.094 6.348 11.352 1 95.44 75 THR B O 1
ATOM 2096 N N . VAL B 1 76 ? 4.641 7.562 13.211 1 94.88 76 VAL B N 1
ATOM 2097 C CA . VAL B 1 76 ? 5.918 6.895 13.438 1 94.88 76 VAL B CA 1
ATOM 2098 C C . VAL B 1 76 ? 5.77 5.848 14.547 1 94.88 76 VAL B C 1
ATOM 2100 O O . VAL B 1 76 ? 4.863 5.945 15.375 1 94.88 76 VAL B O 1
ATOM 2103 N N . GLU B 1 77 ? 6.66 4.91 14.594 1 91 77 GLU B N 1
ATOM 2104 C CA . GLU B 1 77 ? 6.57 3.766 15.5 1 91 77 GLU B CA 1
ATOM 2105 C C . GLU B 1 77 ? 6.594 4.207 16.953 1 91 77 GLU B C 1
ATOM 2107 O O . GLU B 1 77 ? 6.016 3.549 17.828 1 91 77 GLU B O 1
ATOM 2112 N N . ASN B 1 78 ? 7.211 5.301 17.312 1 91.12 78 ASN B N 1
ATOM 2113 C CA . ASN B 1 78 ? 7.324 5.762 18.688 1 91.12 78 ASN B CA 1
ATOM 2114 C C . ASN B 1 78 ? 6.133 6.625 19.094 1 91.12 78 ASN B C 1
ATOM 2116 O O . ASN B 1 78 ? 6.105 7.172 20.203 1 91.12 78 ASN B O 1
ATOM 2120 N N . GLY B 1 79 ? 5.254 6.82 18.172 1 90.19 79 GLY B N 1
ATOM 2121 C CA . GLY B 1 79 ? 4.066 7.605 18.469 1 90.19 79 GLY B CA 1
ATOM 2122 C C . GLY B 1 79 ? 4.121 9.016 17.906 1 90.19 79 GLY B C 1
ATOM 2123 O O . GLY B 1 79 ? 3.115 9.727 17.906 1 90.19 79 GLY B O 1
ATOM 2124 N N . ASP B 1 80 ? 5.297 9.422 17.438 1 95.5 80 ASP B N 1
ATOM 2125 C CA . ASP B 1 80 ? 5.379 10.703 16.734 1 95.5 80 ASP B CA 1
ATOM 2126 C C . ASP B 1 80 ? 4.484 10.703 15.492 1 95.5 80 ASP B C 1
ATOM 2128 O O . ASP B 1 80 ? 4.16 9.648 14.953 1 95.5 80 ASP B O 1
ATOM 2132 N N . TYR B 1 81 ? 4.039 11.922 15.133 1 96.75 81 TYR B N 1
ATOM 2133 C CA . TYR B 1 81 ? 3.26 11.977 13.898 1 96.75 81 TYR B CA 1
ATOM 2134 C C . TYR B 1 81 ? 3.406 13.336 13.227 1 96.75 81 TYR B C 1
ATOM 2136 O O . TYR B 1 81 ? 3.814 14.312 13.859 1 96.75 81 TYR B O 1
ATOM 2144 N N . TYR B 1 82 ? 3.1 13.391 11.953 1 98.56 82 TYR B N 1
ATOM 2145 C CA . TYR B 1 82 ? 3.037 14.562 11.094 1 98.56 82 TYR B CA 1
ATOM 2146 C C . TYR B 1 82 ? 1.661 14.703 10.453 1 98.56 82 TYR B C 1
ATOM 2148 O O . TYR B 1 82 ? 1.162 13.758 9.836 1 98.56 82 TYR B O 1
ATOM 2156 N N . GLN B 1 83 ? 1.12 15.898 10.656 1 98.62 83 GLN B N 1
ATOM 2157 C CA . GLN B 1 83 ? -0.305 16.016 10.359 1 98.62 83 GLN B CA 1
ATOM 2158 C C . GLN B 1 83 ? -0.584 17.188 9.438 1 98.62 83 GLN B C 1
ATOM 2160 O O . GLN B 1 83 ? -0.062 18.281 9.648 1 98.62 83 GLN B O 1
ATOM 2165 N N . LEU B 1 84 ? -1.361 16.938 8.461 1 98.94 84 LEU B N 1
ATOM 2166 C CA . LEU B 1 84 ? -2.039 17.953 7.672 1 98.94 84 LEU B CA 1
ATOM 2167 C C . LEU B 1 84 ? -3.527 18 8 1 98.94 84 LEU B C 1
ATOM 2169 O O . LEU B 1 84 ? -4.238 17 7.812 1 98.94 84 LEU B O 1
ATOM 2173 N N . GLU B 1 85 ? -3.982 19.109 8.484 1 98.69 85 GLU B N 1
ATOM 2174 C CA . GLU B 1 85 ? -5.406 19.359 8.695 1 98.69 85 GLU B CA 1
ATOM 2175 C C . GLU B 1 85 ? -5.965 20.312 7.637 1 98.69 85 GLU B C 1
ATOM 2177 O O . GLU B 1 85 ? -5.477 21.422 7.48 1 98.69 85 GLU B O 1
ATOM 2182 N N . VAL B 1 86 ? -6.926 19.859 6.977 1 98.81 86 VAL B N 1
ATOM 2183 C CA . VAL B 1 86 ? -7.68 20.656 6.012 1 98.81 86 VAL B CA 1
ATOM 2184 C C . VAL B 1 86 ? -9.016 21.062 6.617 1 98.81 86 VAL B C 1
ATOM 2186 O O . VAL B 1 86 ? -9.914 20.234 6.785 1 98.81 86 VAL B O 1
ATOM 2189 N N . ASN B 1 87 ? -9.117 22.328 6.906 1 98.69 87 ASN B N 1
ATOM 2190 C CA . ASN B 1 87 ? -10.336 22.859 7.516 1 98.69 87 ASN B CA 1
ATOM 2191 C C . ASN B 1 87 ? -11.195 23.609 6.504 1 98.69 87 ASN B C 1
ATOM 2193 O O . ASN B 1 87 ? -10.875 24.734 6.133 1 98.69 87 ASN B O 1
ATOM 2197 N N . PHE B 1 88 ? -12.281 23.031 6.16 1 98.44 88 PHE B N 1
ATOM 2198 C CA . PHE B 1 88 ? -13.086 23.594 5.086 1 98.44 88 PHE B CA 1
ATOM 2199 C C . PHE B 1 88 ? -13.992 24.703 5.613 1 98.44 88 PHE B C 1
ATOM 2201 O O . PHE B 1 88 ? -14.438 25.562 4.852 1 98.44 88 PHE B O 1
ATOM 2208 N N . VAL B 1 89 ? -14.234 24.656 6.828 1 98.19 89 VAL B N 1
ATOM 2209 C CA . VAL B 1 89 ? -15.055 25.688 7.438 1 98.19 89 VAL B CA 1
ATOM 2210 C C . VAL B 1 89 ? -14.266 27 7.508 1 98.19 89 VAL B C 1
ATOM 2212 O O . VAL B 1 89 ? -14.742 28.047 7.055 1 98.19 89 VAL B O 1
ATOM 2215 N N . GLU B 1 90 ? -13.102 26.891 8.023 1 97.56 90 GLU B N 1
ATOM 2216 C CA . GLU B 1 90 ? -12.227 28.047 8.109 1 97.56 90 GLU B CA 1
ATOM 2217 C C . GLU B 1 90 ? -11.531 28.312 6.773 1 97.56 90 GLU B C 1
ATOM 2219 O O . GLU B 1 90 ? -10.906 29.359 6.59 1 97.56 90 GLU B O 1
ATOM 2224 N N . ASN B 1 91 ? -11.688 27.344 5.891 1 98.06 91 ASN B N 1
ATOM 2225 C CA . ASN B 1 91 ? -11.023 27.375 4.594 1 98.06 91 ASN B CA 1
ATOM 2226 C C . ASN B 1 91 ? -9.516 27.594 4.734 1 98.06 91 ASN B C 1
ATOM 2228 O O . ASN B 1 91 ? -8.953 28.469 4.082 1 98.06 91 ASN B O 1
ATOM 2232 N N . ARG B 1 92 ? -8.844 26.844 5.535 1 98.38 92 ARG B N 1
ATOM 2233 C CA . ARG B 1 92 ? -7.426 26.969 5.844 1 98.38 92 ARG B CA 1
ATOM 2234 C C . ARG B 1 92 ? -6.77 25.609 6 1 98.38 92 ARG B C 1
ATOM 2236 O O . ARG B 1 92 ? -7.453 24.609 6.23 1 98.38 92 ARG B O 1
ATOM 2243 N N . LEU B 1 93 ? -5.465 25.609 5.887 1 98.88 93 LEU B N 1
ATOM 2244 C CA . LEU B 1 93 ? -4.633 24.438 6.121 1 98.88 93 LEU B CA 1
ATOM 2245 C C . LEU B 1 93 ? -3.76 24.625 7.355 1 98.88 93 LEU B C 1
ATOM 2247 O O . LEU B 1 93 ? -3.223 25.703 7.586 1 98.88 93 LEU B O 1
ATOM 2251 N N . PHE B 1 94 ? -3.672 23.562 8.117 1 98.69 94 PHE B N 1
ATOM 2252 C CA . PHE B 1 94 ? -2.764 23.531 9.258 1 98.69 94 PHE B CA 1
ATOM 2253 C C . PHE B 1 94 ? -1.826 22.344 9.18 1 98.69 94 PHE B C 1
ATOM 2255 O O . PHE B 1 94 ? -2.264 21.219 8.922 1 98.69 94 PHE B O 1
ATOM 2262 N N . ILE B 1 95 ? -0.561 22.578 9.383 1 98.81 95 ILE B N 1
ATOM 2263 C CA . ILE B 1 95 ? 0.42 21.5 9.469 1 98.81 95 ILE B CA 1
ATOM 2264 C C . ILE B 1 95 ? 1.108 21.547 10.828 1 98.81 95 ILE B C 1
ATOM 2266 O O . ILE B 1 95 ? 1.521 22.609 11.297 1 98.81 95 ILE B O 1
ATOM 2270 N N . ARG B 1 96 ? 1.162 20.359 11.406 1 98.5 96 ARG B N 1
ATOM 2271 C CA . ARG B 1 96 ? 1.847 20.281 12.695 1 98.5 96 ARG B CA 1
ATOM 2272 C C . ARG B 1 96 ? 2.619 18.969 12.812 1 98.5 96 ARG B C 1
ATOM 2274 O O . ARG B 1 96 ? 2.311 18 12.117 1 98.5 96 ARG B O 1
ATOM 2281 N N . LYS B 1 97 ? 3.529 19.016 13.609 1 98.44 97 LYS B N 1
ATOM 2282 C CA . LYS B 1 97 ? 4.25 17.797 13.961 1 98.44 97 LYS B CA 1
ATOM 2283 C C . LYS B 1 97 ? 4.273 17.578 15.469 1 98.44 97 LYS B C 1
ATOM 2285 O O . LYS B 1 97 ? 4.316 18.547 16.234 1 98.44 97 LYS B O 1
ATOM 2290 N N . MET B 1 98 ? 4.164 16.391 15.852 1 97.62 98 MET B N 1
ATOM 2291 C CA . MET B 1 98 ? 4.359 15.945 17.234 1 97.62 98 MET B CA 1
ATOM 2292 C C . MET B 1 98 ? 5.578 15.039 17.344 1 97.62 98 MET B C 1
ATOM 2294 O O . MET B 1 98 ? 5.59 13.938 16.781 1 97.62 98 MET B O 1
ATOM 2298 N N . GLU B 1 99 ? 6.586 15.523 18.031 1 96.5 99 GLU B N 1
ATOM 2299 C CA . GLU B 1 99 ? 7.805 14.758 18.281 1 96.5 99 GLU B CA 1
ATOM 2300 C C . GLU B 1 99 ? 8.211 14.844 19.75 1 96.5 99 GLU B C 1
ATOM 2302 O O . GLU B 1 99 ? 8.305 15.938 20.312 1 96.5 99 GLU B O 1
ATOM 2307 N N . GLU B 1 100 ? 8.469 13.703 20.297 1 93.31 100 GLU B N 1
ATOM 2308 C CA . GLU B 1 100 ? 8.898 13.625 21.688 1 93.31 100 GLU B CA 1
ATOM 2309 C C . GLU B 1 100 ? 7.926 14.359 22.609 1 93.31 100 GLU B C 1
ATOM 2311 O O . GLU B 1 100 ? 8.344 15.148 23.469 1 93.31 100 GLU B O 1
ATOM 2316 N N . ASN B 1 101 ? 6.727 14.242 22.281 1 91.5 101 ASN B N 1
ATOM 2317 C CA . ASN B 1 101 ? 5.633 14.758 23.094 1 91.5 101 ASN B CA 1
ATOM 2318 C C . ASN B 1 101 ? 5.527 16.281 23 1 91.5 101 ASN B C 1
ATOM 2320 O O . ASN B 1 101 ? 4.898 16.922 23.844 1 91.5 101 ASN B O 1
ATOM 2324 N N . TYR B 1 102 ? 6.188 16.781 22.109 1 95.38 102 TYR B N 1
ATOM 2325 C CA . TYR B 1 102 ? 6.055 18.203 21.828 1 95.38 102 TYR B CA 1
ATOM 2326 C C . TYR B 1 102 ? 5.383 18.438 20.469 1 95.38 102 TYR B C 1
ATOM 2328 O O . TYR B 1 102 ? 5.734 17.797 19.484 1 95.38 102 TYR B O 1
ATOM 2336 N N . THR B 1 103 ? 4.41 19.297 20.516 1 96.81 103 THR B N 1
ATOM 2337 C CA . THR B 1 103 ? 3.711 19.641 19.281 1 96.81 103 THR B CA 1
ATOM 2338 C C . THR B 1 103 ? 4.215 20.984 18.75 1 96.81 103 THR B C 1
ATOM 2340 O O . THR B 1 103 ? 4.352 21.953 19.5 1 96.81 103 THR B O 1
ATOM 2343 N N . GLU B 1 104 ? 4.496 21 17.469 1 97.81 104 GLU B N 1
ATOM 2344 C CA . GLU B 1 104 ? 4.934 22.219 16.797 1 97.81 104 GLU B CA 1
ATOM 2345 C C . GLU B 1 104 ? 4.078 22.5 15.555 1 97.81 104 GLU B C 1
ATOM 2347 O O . GLU B 1 104 ? 3.871 21.609 14.727 1 97.81 104 GLU B O 1
ATOM 2352 N N . ASP B 1 105 ? 3.643 23.75 15.508 1 98.25 105 ASP B N 1
ATOM 2353 C CA . ASP B 1 105 ? 3.012 24.188 14.266 1 98.25 105 ASP B CA 1
ATOM 2354 C C . ASP B 1 105 ? 4.059 24.547 13.211 1 98.25 105 ASP B C 1
ATOM 2356 O O . ASP B 1 105 ? 5.035 25.234 13.5 1 98.25 105 ASP B O 1
ATOM 2360 N N . ILE B 1 106 ? 3.793 24.047 12.039 1 98.44 106 ILE B N 1
ATOM 2361 C CA . ILE B 1 106 ? 4.703 24.328 10.93 1 98.44 106 ILE B CA 1
ATOM 2362 C C . ILE B 1 106 ? 4.195 25.531 10.141 1 98.44 106 ILE B C 1
ATOM 2364 O O . ILE B 1 106 ? 3.045 25.547 9.688 1 98.44 106 ILE B O 1
ATOM 2368 N N . ASN B 1 107 ? 5.027 26.469 10.062 1 97.69 107 ASN B N 1
ATOM 2369 C CA . ASN B 1 107 ? 4.715 27.609 9.195 1 97.69 107 ASN B CA 1
ATOM 2370 C C . ASN B 1 107 ? 5.297 27.422 7.801 1 97.69 107 ASN B C 1
ATOM 2372 O O . ASN B 1 107 ? 6.324 26.766 7.629 1 97.69 107 ASN B O 1
ATOM 2376 N N . GLY B 1 108 ? 4.539 27.953 6.855 1 97.25 108 GLY B N 1
ATOM 2377 C CA . GLY B 1 108 ? 5.07 27.844 5.504 1 97.25 108 GLY B CA 1
ATOM 2378 C C . GLY B 1 108 ? 4.09 28.312 4.441 1 97.25 108 GLY B C 1
ATOM 2379 O O . GLY B 1 108 ? 3.188 29.094 4.727 1 97.25 108 GLY B O 1
ATOM 2380 N N . ARG B 1 109 ? 4.371 27.938 3.184 1 96.62 109 ARG B N 1
ATOM 2381 C CA . ARG B 1 109 ? 3.639 28.406 2.014 1 96.62 109 ARG B CA 1
ATOM 2382 C C . ARG B 1 109 ? 2.191 27.922 2.045 1 96.62 109 ARG B C 1
ATOM 2384 O O . ARG B 1 109 ? 1.298 28.594 1.527 1 96.62 109 ARG B O 1
ATOM 2391 N N . HIS B 1 110 ? 1.947 26.812 2.684 1 97.88 110 HIS B N 1
ATOM 2392 C CA . HIS B 1 110 ? 0.606 26.234 2.709 1 97.88 110 HIS B CA 1
ATOM 2393 C C . HIS B 1 110 ? -0.391 27.203 3.348 1 97.88 110 HIS B C 1
ATOM 2395 O O . HIS B 1 110 ? -1.599 27.094 3.127 1 97.88 110 HIS B O 1
ATOM 2401 N N . GLU B 1 111 ? 0.089 28.078 4.137 1 97.38 111 GLU B N 1
ATOM 2402 C CA . GLU B 1 111 ? -0.779 29 4.848 1 97.38 111 GLU B CA 1
ATOM 2403 C C . GLU B 1 111 ? -1.459 29.969 3.883 1 97.38 111 GLU B C 1
ATOM 2405 O O . GLU B 1 111 ? -2.447 30.625 4.238 1 97.38 111 GLU B O 1
ATOM 2410 N N . ASN B 1 112 ? -0.935 30.109 2.734 1 97.5 112 ASN B N 1
ATOM 2411 C CA . ASN B 1 112 ? -1.512 30.984 1.721 1 97.5 112 ASN B CA 1
ATOM 2412 C C . ASN B 1 112 ? -2.494 30.234 0.825 1 97.5 112 ASN B C 1
ATOM 2414 O O . ASN B 1 112 ? -3.072 30.812 -0.093 1 97.5 112 ASN B O 1
ATOM 2418 N N . MET B 1 113 ? -2.66 29.031 1.139 1 97.94 113 MET B N 1
ATOM 2419 C CA . MET B 1 113 ? -3.576 28.203 0.36 1 97.94 113 MET B CA 1
ATOM 2420 C C . MET B 1 113 ? -4.922 28.062 1.067 1 97.94 113 MET B C 1
ATOM 2422 O O . MET B 1 113 ? -5.012 28.25 2.281 1 97.94 113 MET B O 1
ATOM 2426 N N . GLN B 1 114 ? -5.875 27.719 0.19 1 98.31 114 GLN B N 1
ATOM 2427 C CA . GLN B 1 114 ? -7.203 27.422 0.71 1 98.31 114 GLN B CA 1
ATOM 2428 C C . GLN B 1 114 ? -7.438 25.922 0.778 1 98.31 114 GLN B C 1
ATOM 2430 O O . GLN B 1 114 ? -6.879 25.156 -0.018 1 98.31 114 GLN B O 1
ATOM 2435 N N . ALA B 1 115 ? -8.328 25.547 1.699 1 98.31 115 ALA B N 1
ATOM 2436 C CA . ALA B 1 115 ? -8.672 24.141 1.845 1 98.31 115 ALA B CA 1
ATOM 2437 C C . ALA B 1 115 ? -9.164 23.547 0.524 1 98.31 115 ALA B C 1
ATOM 2439 O O . ALA B 1 115 ? -8.797 22.438 0.16 1 98.31 115 ALA B O 1
ATOM 2440 N N . THR B 1 116 ? -9.906 24.297 -0.207 1 97.5 116 THR B N 1
ATOM 2441 C CA . THR B 1 116 ? -10.539 23.797 -1.428 1 97.5 116 THR B CA 1
ATOM 2442 C C . THR B 1 116 ? -9.5 23.625 -2.535 1 97.5 116 THR B C 1
ATOM 2444 O O . THR B 1 116 ? -9.766 22.953 -3.535 1 97.5 116 THR B O 1
ATOM 2447 N N . ASP B 1 117 ? -8.328 24.234 -2.344 1 98.12 117 ASP B N 1
ATOM 2448 C CA . ASP B 1 117 ? -7.262 24.062 -3.326 1 98.12 117 ASP B CA 1
ATOM 2449 C C . ASP B 1 117 ? -6.809 22.609 -3.398 1 98.12 117 ASP B C 1
ATOM 2451 O O . ASP B 1 117 ? -6.219 22.172 -4.395 1 98.12 117 ASP B O 1
ATOM 2455 N N . LEU B 1 118 ? -7.094 21.859 -2.375 1 98.44 118 LEU B N 1
ATOM 2456 C CA . LEU B 1 118 ? -6.582 20.484 -2.311 1 98.44 118 LEU B CA 1
ATOM 2457 C C . LEU B 1 118 ? -7.582 19.516 -2.918 1 98.44 118 LEU B C 1
ATOM 2459 O O . LEU B 1 118 ? -7.316 18.312 -2.98 1 98.44 118 LEU B O 1
ATOM 2463 N N . LEU B 1 119 ? -8.625 20.125 -3.395 1 98.31 119 LEU B N 1
ATOM 2464 C CA . LEU B 1 119 ? -9.664 19.266 -3.934 1 98.31 119 LEU B CA 1
ATOM 2465 C C . LEU B 1 119 ? -9.859 19.5 -5.426 1 98.31 119 LEU B C 1
ATOM 2467 O O . LEU B 1 119 ? -9.734 20.641 -5.895 1 98.31 119 LEU B O 1
ATOM 2471 N N . SER B 1 120 ? -10.086 18.453 -6.117 1 97.75 120 SER B N 1
ATOM 2472 C CA . SER B 1 120 ? -10.711 18.484 -7.434 1 97.75 120 SER B CA 1
ATOM 2473 C C . SER B 1 120 ? -12.133 17.953 -7.379 1 97.75 120 SER B C 1
ATOM 2475 O O . SER B 1 120 ? -12.344 16.734 -7.434 1 97.75 120 SER B O 1
ATOM 2477 N N . GLY B 1 121 ? -13.117 18.922 -7.414 1 97.06 121 GLY B N 1
ATOM 2478 C CA . GLY B 1 121 ? -14.422 18.484 -6.953 1 97.06 121 GLY B CA 1
ATOM 2479 C C . GLY B 1 121 ? -14.414 17.969 -5.523 1 97.06 121 GLY B C 1
ATOM 2480 O O . GLY B 1 121 ? -13.984 18.672 -4.613 1 97.06 121 GLY B O 1
ATOM 2481 N N . LEU B 1 122 ? -14.828 16.719 -5.375 1 98.25 122 LEU B N 1
ATOM 2482 C CA . LEU B 1 122 ? -14.812 16.109 -4.047 1 98.25 122 LEU B CA 1
ATOM 2483 C C . LEU B 1 122 ? -13.602 15.211 -3.871 1 98.25 122 LEU B C 1
ATOM 2485 O O . LEU B 1 122 ? -13.406 14.617 -2.805 1 98.25 122 LEU B O 1
ATOM 2489 N N . ASN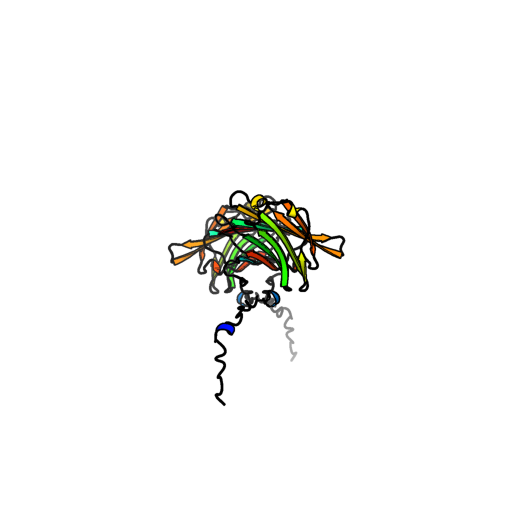 B 1 123 ? -12.781 15.211 -4.859 1 98.75 123 ASN B N 1
ATOM 2490 C CA . ASN B 1 123 ? -11.648 14.289 -4.855 1 98.75 123 ASN B CA 1
ATOM 2491 C C . ASN B 1 123 ? -10.414 14.914 -4.215 1 98.75 123 ASN B C 1
ATOM 2493 O O . ASN B 1 123 ? -10.117 16.094 -4.445 1 98.75 123 ASN B O 1
ATOM 2497 N N . PHE B 1 124 ? -9.727 14.148 -3.455 1 98.88 124 PHE B N 1
ATOM 2498 C CA . PHE B 1 124 ? -8.43 14.578 -2.941 1 98.88 124 PHE B CA 1
ATOM 2499 C C . PHE B 1 124 ? -7.336 13.594 -3.35 1 98.88 124 PHE B C 1
ATOM 2501 O O .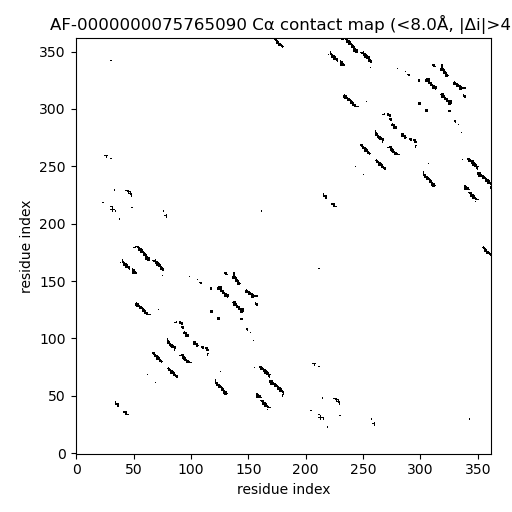 PHE B 1 124 ? -7.617 12.422 -3.619 1 98.88 124 PHE B O 1
ATOM 2508 N N . ASN B 1 125 ? -6.18 14 -3.416 1 98.94 125 ASN B N 1
ATOM 2509 C CA . ASN B 1 125 ? -4.934 13.258 -3.58 1 98.94 125 ASN B CA 1
ATOM 2510 C C . ASN B 1 125 ? -3.828 13.82 -2.689 1 98.94 125 ASN B C 1
ATOM 2512 O O . ASN B 1 125 ? -3.246 14.859 -2.994 1 98.94 125 ASN B O 1
ATOM 2516 N N . LEU B 1 126 ? -3.561 13.125 -1.591 1 98.94 126 LEU B N 1
ATOM 2517 C CA . LEU B 1 126 ? -2.582 13.562 -0.599 1 98.94 126 LEU B CA 1
ATOM 2518 C C . LEU B 1 126 ? -1.431 12.57 -0.498 1 98.94 126 LEU B C 1
ATOM 2520 O O . LEU B 1 126 ? -1.592 11.391 -0.823 1 98.94 126 LEU B O 1
ATOM 2524 N N . GLY B 1 127 ? -0.305 13.047 -0.085 1 98.88 127 GLY B N 1
ATOM 2525 C CA . GLY B 1 127 ? 0.824 12.141 0.046 1 98.88 127 GLY B CA 1
ATOM 2526 C C . GLY B 1 127 ? 2.029 12.781 0.709 1 98.88 127 GLY B C 1
ATOM 2527 O O . GLY B 1 127 ? 1.93 13.875 1.265 1 98.88 127 GLY B O 1
ATOM 2528 N N . PHE B 1 128 ? 3.098 12 0.726 1 98.94 128 PHE B N 1
ATOM 2529 C CA . PHE B 1 128 ? 4.34 12.531 1.271 1 98.94 128 PHE B CA 1
ATOM 2530 C C . PHE B 1 128 ? 5.543 11.797 0.693 1 98.94 128 PHE B C 1
ATOM 2532 O O . PHE B 1 128 ? 5.406 10.695 0.159 1 98.94 128 PHE B O 1
ATOM 2539 N N . THR B 1 129 ? 6.633 12.484 0.778 1 98.56 129 THR B N 1
ATOM 2540 C CA . THR B 1 129 ? 7.957 11.891 0.634 1 98.56 129 THR B CA 1
ATOM 2541 C C . THR B 1 129 ? 8.805 12.141 1.88 1 98.56 129 THR B C 1
ATOM 2543 O O . THR B 1 129 ? 8.594 13.133 2.586 1 98.56 129 THR B O 1
ATOM 2546 N N . CYS B 1 130 ? 9.617 11.18 2.143 1 97.25 130 CYS B N 1
ATOM 2547 C CA . CYS B 1 130 ? 10.57 11.375 3.23 1 97.25 130 CYS B CA 1
ATOM 2548 C C . CYS B 1 130 ? 12.008 11.227 2.73 1 97.25 130 CYS B C 1
ATOM 2550 O O . CYS B 1 130 ? 12.258 10.531 1.743 1 97.25 130 CYS B O 1
ATOM 2552 N N . GLY B 1 131 ? 12.844 11.922 3.439 1 96.44 131 GLY B N 1
ATOM 2553 C CA . GLY B 1 131 ? 14.227 11.859 2.975 1 96.44 131 GLY B CA 1
ATOM 2554 C C . GLY B 1 131 ? 15.234 12.25 4.039 1 96.44 131 GLY B C 1
ATOM 2555 O O . GLY B 1 131 ? 14.883 12.367 5.215 1 96.44 131 GLY B O 1
ATOM 2556 N N . GLU B 1 132 ? 16.484 12.234 3.508 1 93.62 132 GLU B N 1
ATOM 2557 C CA . GLU B 1 132 ? 17.625 12.625 4.336 1 93.62 132 GLU B CA 1
ATOM 2558 C C . GLU B 1 132 ? 18.312 13.859 3.77 1 93.62 132 GLU B C 1
ATOM 2560 O O . GLU B 1 132 ? 18.406 14.023 2.551 1 93.62 132 GLU B O 1
ATOM 2565 N N . LYS B 1 133 ? 18.594 14.766 4.746 1 85.25 133 LYS B N 1
ATOM 2566 C CA . LYS B 1 133 ? 19.344 15.961 4.348 1 85.25 133 LYS B CA 1
ATOM 2567 C C . LYS B 1 133 ? 20.766 15.922 4.891 1 85.25 133 LYS B C 1
ATOM 2569 O O . LYS B 1 133 ? 20.984 15.906 6.109 1 85.25 133 LYS B O 1
ATOM 2574 N N . ASN B 1 134 ? 21.766 16.141 4.078 1 77.69 134 ASN B N 1
ATOM 2575 C CA . ASN B 1 134 ? 23.188 16.297 4.352 1 77.69 134 ASN B CA 1
ATOM 2576 C C . ASN B 1 134 ? 23.688 15.281 5.383 1 77.69 134 ASN B C 1
ATOM 2578 O O . ASN B 1 134 ? 24.5 15.602 6.238 1 77.69 134 ASN B O 1
ATOM 2582 N N . GLY B 1 135 ? 23.109 14.148 5.477 1 74.06 135 GLY B N 1
ATOM 2583 C CA . GLY B 1 135 ? 23.594 13.086 6.352 1 74.06 135 GLY B CA 1
ATOM 2584 C C . GLY B 1 135 ? 23.203 13.297 7.805 1 74.06 135 GLY B C 1
ATOM 2585 O O . GLY B 1 135 ? 23.484 12.445 8.656 1 74.06 135 GLY B O 1
ATOM 2586 N N . ILE B 1 136 ? 22.641 14.367 8.219 1 76.56 136 ILE B N 1
ATOM 2587 C CA . ILE B 1 136 ? 22.453 14.609 9.641 1 76.56 136 ILE B CA 1
ATOM 2588 C C . ILE B 1 136 ? 20.969 14.773 9.945 1 76.56 136 ILE B C 1
ATOM 2590 O O . ILE B 1 136 ? 20.531 14.516 11.07 1 76.56 136 ILE B O 1
ATOM 2594 N N . GLY B 1 137 ? 20.188 14.883 8.977 1 90.81 137 GLY B N 1
ATOM 2595 C CA . GLY B 1 137 ? 18.797 15.125 9.297 1 90.81 137 GLY B CA 1
ATOM 2596 C C . GLY B 1 137 ? 17.828 14.469 8.328 1 90.81 137 GLY B C 1
ATOM 2597 O O . GLY B 1 137 ? 18.25 13.906 7.312 1 90.81 137 GLY B O 1
ATOM 2598 N N . TYR B 1 138 ? 16.578 14.414 8.852 1 96.56 138 TYR B N 1
ATOM 2599 C CA . TYR B 1 138 ? 15.516 13.852 8.023 1 96.56 138 TYR B CA 1
ATOM 2600 C C . TYR B 1 138 ? 14.453 14.898 7.723 1 96.56 138 TYR B C 1
ATOM 2602 O O . TYR B 1 138 ? 14.359 15.914 8.414 1 96.56 138 TYR B O 1
ATOM 2610 N N . TYR B 1 139 ? 13.82 14.727 6.637 1 97.44 139 TYR B N 1
ATOM 2611 C CA . TYR B 1 139 ? 12.703 15.625 6.332 1 97.44 139 TYR B CA 1
ATOM 2612 C C . TYR B 1 139 ? 11.508 14.844 5.805 1 97.44 139 TYR B C 1
ATOM 2614 O O . TYR B 1 139 ? 11.641 13.688 5.398 1 97.44 139 TYR B O 1
ATOM 2622 N N . ILE B 1 140 ? 10.391 15.453 5.895 1 98.38 140 ILE B N 1
ATOM 2623 C CA . ILE B 1 140 ? 9.188 15.008 5.203 1 98.38 140 ILE B CA 1
ATOM 2624 C C . ILE B 1 140 ? 8.656 16.141 4.324 1 98.38 140 ILE B C 1
ATOM 2626 O O . ILE B 1 140 ? 8.742 17.312 4.688 1 98.38 140 ILE B O 1
ATOM 2630 N N . GLN B 1 141 ? 8.289 15.742 3.156 1 98.56 141 GLN B N 1
ATOM 2631 C CA . GLN B 1 141 ? 7.566 16.656 2.268 1 98.56 141 GLN B CA 1
ATOM 2632 C C . GLN B 1 141 ? 6.137 16.172 2.037 1 98.56 141 GLN B C 1
ATOM 2634 O O . GLN B 1 141 ? 5.914 15.133 1.415 1 98.56 141 GLN B O 1
ATOM 2639 N N . LEU B 1 142 ? 5.156 16.938 2.553 1 98.88 142 LEU B N 1
ATOM 2640 C CA . LEU B 1 142 ? 3.752 16.656 2.258 1 98.88 142 LEU B CA 1
ATOM 2641 C C . LEU B 1 142 ? 3.398 17.109 0.845 1 98.88 142 LEU B C 1
ATOM 2643 O O . LEU B 1 142 ? 3.939 18.109 0.351 1 98.88 142 LEU B O 1
ATOM 2647 N N . LYS B 1 143 ? 2.498 16.375 0.27 1 98.75 143 LYS B N 1
ATOM 2648 C CA . LYS B 1 143 ? 2.166 16.625 -1.13 1 98.75 143 LYS B CA 1
ATOM 2649 C C . LYS B 1 143 ? 0.655 16.625 -1.346 1 98.75 143 LYS B C 1
ATOM 2651 O O . LYS B 1 143 ? -0.082 15.969 -0.599 1 98.75 143 LYS B O 1
ATOM 2656 N N . TYR B 1 144 ? 0.198 17.344 -2.346 1 98.69 144 TYR B N 1
ATOM 2657 C CA . TYR B 1 144 ? -1.161 17.328 -2.873 1 98.69 144 TYR B CA 1
ATOM 2658 C C . TYR B 1 144 ? -1.154 17.297 -4.398 1 98.69 144 TYR B C 1
ATOM 2660 O O . TYR B 1 144 ? -0.475 18.094 -5.039 1 98.69 144 TYR B O 1
ATOM 2668 N N . ASP B 1 145 ? -1.842 16.344 -4.906 1 98 145 ASP B N 1
ATOM 2669 C CA . ASP B 1 145 ? -1.889 16.109 -6.348 1 98 145 ASP B CA 1
ATOM 2670 C C . ASP B 1 145 ? -0.484 15.953 -6.922 1 98 145 ASP B C 1
ATOM 2672 O O . ASP B 1 145 ? -0.195 16.438 -8.016 1 98 145 ASP B O 1
ATOM 2676 N N . GLY B 1 146 ? 0.349 15.352 -6.164 1 97.12 146 GLY B N 1
ATOM 2677 C CA . GLY B 1 146 ? 1.705 15.078 -6.609 1 97.12 146 GLY B CA 1
ATOM 2678 C C . GLY B 1 146 ? 2.635 16.266 -6.473 1 97.12 146 GLY B C 1
ATOM 2679 O O . GLY B 1 146 ? 3.842 16.141 -6.684 1 97.12 146 GLY B O 1
ATOM 2680 N N . TYR B 1 147 ? 2.145 17.391 -6.074 1 97.31 147 TYR B N 1
ATOM 2681 C CA . TYR B 1 147 ? 2.955 18.594 -5.953 1 97.31 147 TYR B CA 1
ATOM 2682 C C . TYR B 1 147 ? 3.363 18.828 -4.504 1 97.31 147 TYR B C 1
ATOM 2684 O O . TYR B 1 147 ? 2.617 18.5 -3.578 1 97.31 147 TYR B O 1
ATOM 2692 N N . PRO B 1 148 ? 4.488 19.484 -4.34 1 98.06 148 PRO B N 1
ATOM 2693 C CA . PRO B 1 148 ? 4.91 19.797 -2.971 1 98.06 148 PRO B CA 1
ATOM 2694 C C . PRO B 1 148 ? 3.998 20.812 -2.281 1 98.06 148 PRO B C 1
ATOM 2696 O O . PRO B 1 148 ? 3.693 21.859 -2.852 1 98.06 148 PRO B O 1
ATOM 2699 N N . LEU B 1 149 ? 3.602 20.5 -1.115 1 98.62 149 LEU B N 1
ATOM 2700 C CA . LEU B 1 149 ? 2.816 21.406 -0.282 1 98.62 149 LEU B CA 1
ATOM 2701 C C . LEU B 1 149 ? 3.703 22.125 0.732 1 98.62 149 LEU B C 1
ATOM 2703 O O . LEU B 1 149 ? 3.732 23.359 0.781 1 98.62 149 LEU B O 1
ATOM 2707 N N . GLU B 1 150 ? 4.383 21.344 1.559 1 98.56 150 GLU B N 1
ATOM 2708 C CA . GLU B 1 150 ? 5.289 21.844 2.588 1 98.56 150 GLU B CA 1
ATOM 2709 C C . GLU B 1 150 ? 6.352 20.812 2.947 1 98.56 150 GLU B C 1
ATOM 2711 O O . GLU B 1 150 ? 6.062 19.609 3.002 1 98.56 150 GLU B O 1
ATOM 2716 N N . GLU B 1 151 ? 7.535 21.297 3.146 1 97.88 151 GLU B N 1
ATOM 2717 C CA . GLU B 1 151 ? 8.633 20.453 3.613 1 97.88 151 GLU B CA 1
ATOM 2718 C C . GLU B 1 151 ? 9.164 20.938 4.957 1 97.88 151 GLU B C 1
ATOM 2720 O O . GLU B 1 151 ? 9.328 22.141 5.172 1 97.88 151 GLU B O 1
ATOM 2725 N N . PHE B 1 152 ? 9.422 20.031 5.859 1 97.69 152 PHE B N 1
ATOM 2726 C CA . PHE B 1 152 ? 9.969 20.406 7.16 1 97.69 152 PHE B CA 1
ATOM 2727 C C . PHE B 1 152 ? 10.836 19.297 7.73 1 97.69 152 PHE B C 1
ATOM 2729 O O . PHE B 1 152 ? 10.68 18.125 7.355 1 97.69 152 PHE B O 1
ATOM 2736 N N . GLU B 1 153 ? 11.703 19.672 8.633 1 96.31 153 GLU B N 1
ATOM 2737 C CA . GLU B 1 153 ? 12.633 18.719 9.242 1 96.31 153 GLU B CA 1
ATOM 2738 C C . GLU B 1 153 ? 11.945 17.875 10.305 1 96.31 153 GLU B C 1
ATOM 2740 O O . GLU B 1 153 ? 11.086 18.375 11.039 1 96.31 153 GLU B O 1
ATOM 2745 N N . ILE B 1 154 ? 12.414 16.609 10.32 1 96.88 154 ILE B N 1
ATOM 2746 C CA . ILE B 1 154 ? 11.867 15.695 11.328 1 96.88 154 ILE B CA 1
ATOM 2747 C C . ILE B 1 154 ? 13 14.953 12.023 1 96.88 154 ILE B C 1
ATOM 2749 O O . ILE B 1 154 ? 14.133 14.93 11.531 1 96.88 154 ILE B O 1
ATOM 2753 N N . ASN B 1 155 ? 12.664 14.328 13.148 1 94.75 155 ASN B N 1
ATOM 2754 C CA . ASN B 1 155 ? 13.688 13.664 13.945 1 94.75 155 ASN B CA 1
ATOM 2755 C C . ASN B 1 155 ? 13.727 12.164 13.672 1 94.75 155 ASN B C 1
ATOM 2757 O O . ASN B 1 155 ? 14.57 11.445 14.211 1 94.75 155 ASN B O 1
ATOM 2761 N N . ASN B 1 156 ? 12.852 11.695 12.875 1 95.88 156 ASN B N 1
ATOM 2762 C CA . ASN B 1 156 ? 12.734 10.258 12.633 1 95.88 156 ASN B CA 1
ATOM 2763 C C . ASN B 1 156 ? 13.125 9.898 11.203 1 95.88 156 ASN B C 1
ATOM 2765 O O . ASN B 1 156 ? 12.773 10.617 10.258 1 95.88 156 ASN B O 1
ATOM 2769 N N . SER B 1 157 ? 13.82 8.789 11.133 1 96.12 157 SER B N 1
ATOM 2770 C CA . SER B 1 157 ? 14.148 8.281 9.805 1 96.12 157 SER B CA 1
ATOM 2771 C C . SER B 1 157 ? 12.93 7.672 9.125 1 96.12 157 SER B C 1
ATOM 2773 O O . SER B 1 157 ? 11.969 7.281 9.797 1 96.12 157 SER B O 1
ATOM 2775 N N . CYS B 1 158 ? 13.062 7.551 7.816 1 97.12 158 CYS B N 1
ATOM 2776 C CA . CYS B 1 158 ? 11.93 7.105 7.004 1 97.12 158 CYS B CA 1
ATOM 2777 C C . CYS B 1 158 ? 11.492 5.707 7.41 1 97.12 158 CYS B C 1
ATOM 2779 O O . CYS B 1 158 ? 10.297 5.398 7.391 1 97.12 158 CYS B O 1
ATOM 2781 N N . ASN B 1 159 ? 12.383 4.922 7.785 1 95.62 159 ASN B N 1
ATOM 2782 C CA . ASN B 1 159 ? 12.094 3.514 8.031 1 95.62 159 ASN B CA 1
ATOM 2783 C C . ASN B 1 159 ? 11.305 3.322 9.32 1 95.62 159 ASN B C 1
ATOM 2785 O O . ASN B 1 159 ? 10.828 2.221 9.602 1 95.62 159 ASN B O 1
ATOM 2789 N N . LYS B 1 160 ? 11.141 4.402 10.023 1 95.56 160 LYS B N 1
ATOM 2790 C CA . LYS B 1 160 ? 10.422 4.324 11.289 1 95.56 160 LYS B CA 1
ATOM 2791 C C . LYS B 1 160 ? 8.938 4.629 11.094 1 95.56 160 LYS B C 1
ATOM 2793 O O . LYS B 1 160 ? 8.133 4.43 12.008 1 95.56 160 LYS B O 1
ATOM 2798 N N . ILE B 1 161 ? 8.523 5.105 9.953 1 96.44 161 ILE B N 1
ATOM 2799 C CA . ILE B 1 161 ? 7.121 5.387 9.656 1 96.44 161 ILE B CA 1
ATOM 2800 C C . ILE B 1 161 ? 6.352 4.074 9.508 1 96.44 161 ILE B C 1
ATOM 2802 O O . ILE B 1 161 ? 6.781 3.176 8.781 1 96.44 161 ILE B O 1
ATOM 2806 N N . ARG B 1 162 ? 5.113 4.059 10.102 1 93.25 162 ARG B N 1
ATOM 2807 C CA . ARG B 1 162 ? 4.453 2.76 10.18 1 93.25 162 ARG B CA 1
ATOM 2808 C C . ARG B 1 162 ? 3.072 2.811 9.531 1 93.25 162 ARG B C 1
ATOM 2810 O O . ARG B 1 162 ? 2.594 1.808 9 1 93.25 162 ARG B O 1
ATOM 2817 N N . TYR B 1 163 ? 2.381 3.879 9.672 1 93.56 163 TYR B N 1
ATOM 2818 C CA . TYR B 1 163 ? 1.072 3.926 9.031 1 93.56 163 TYR B CA 1
ATOM 2819 C C . TYR B 1 163 ? 0.673 5.359 8.703 1 93.56 163 TYR B C 1
ATOM 2821 O O . TYR B 1 163 ? 1.282 6.309 9.211 1 93.56 163 TYR B O 1
ATOM 2829 N N . ILE B 1 164 ? -0.222 5.422 7.816 1 97.25 164 ILE B N 1
ATOM 2830 C CA . ILE B 1 164 ? -0.919 6.672 7.543 1 97.25 164 ILE B CA 1
ATOM 2831 C C . ILE B 1 164 ? -2.396 6.531 7.906 1 97.25 164 ILE B C 1
ATOM 2833 O O . ILE B 1 164 ? -2.918 5.418 7.984 1 97.25 164 ILE B O 1
ATOM 2837 N N . SER B 1 165 ? -3 7.715 8.148 1 97 165 SER B N 1
ATOM 2838 C CA . SER B 1 165 ? -4.43 7.668 8.43 1 97 165 SER B CA 1
ATOM 2839 C C . SER B 1 165 ? -5.137 8.914 7.918 1 97 165 SER B C 1
ATOM 2841 O O . SER B 1 165 ? -4.512 9.969 7.758 1 97 165 SER B O 1
ATOM 2843 N N . LEU B 1 166 ? -6.344 8.734 7.621 1 98.38 166 LEU B N 1
ATOM 2844 C CA . LEU B 1 166 ? -7.277 9.805 7.301 1 98.38 166 LEU B CA 1
ATOM 2845 C C . LEU B 1 166 ? -8.391 9.883 8.344 1 98.38 166 LEU B C 1
ATOM 2847 O O . LEU B 1 166 ? -8.898 8.852 8.797 1 98.38 166 LEU B O 1
ATOM 2851 N N . ASP B 1 167 ? -8.703 11.117 8.703 1 97.38 167 ASP B N 1
ATOM 2852 C CA . ASP B 1 167 ? -9.789 11.336 9.656 1 97.38 167 ASP B CA 1
ATOM 2853 C C . ASP B 1 167 ? -10.672 12.5 9.227 1 97.38 167 ASP B C 1
ATOM 2855 O O . ASP B 1 167 ? -10.258 13.344 8.422 1 97.38 167 ASP B O 1
ATOM 2859 N N . GLY B 1 168 ? -11.93 12.5 9.75 1 97.81 168 GLY B N 1
ATOM 2860 C CA . GLY B 1 168 ? -12.875 13.547 9.414 1 97.81 168 GLY B CA 1
ATOM 2861 C C . GLY B 1 168 ? -13.883 13.125 8.359 1 97.81 168 GLY B C 1
ATOM 2862 O O . GLY B 1 168 ? -14.414 12.016 8.414 1 97.81 168 GLY B O 1
ATOM 2863 N N . ASP B 1 169 ? -14.156 14.039 7.375 1 98.19 169 ASP B N 1
ATOM 2864 C CA . ASP B 1 169 ? -15.242 13.852 6.414 1 98.19 169 ASP B CA 1
ATOM 2865 C C . ASP B 1 169 ? -14.734 13.211 5.129 1 98.19 169 ASP B C 1
ATOM 2867 O O . ASP B 1 169 ? -14.891 13.773 4.043 1 98.19 169 ASP B O 1
ATOM 2871 N N . VAL B 1 170 ? -14.195 12.086 5.332 1 98.5 170 VAL B N 1
ATOM 2872 C CA . VAL B 1 170 ? -13.75 11.273 4.211 1 98.5 170 VAL B CA 1
ATOM 2873 C C . VAL B 1 170 ? -14.82 10.242 3.855 1 98.5 170 VAL B C 1
ATOM 2875 O O . VAL B 1 170 ? -15.172 9.398 4.68 1 98.5 170 VAL B O 1
ATOM 2878 N N . GLU B 1 171 ? -15.281 10.367 2.691 1 98.06 171 GLU B N 1
ATOM 2879 C CA . GLU B 1 171 ? -16.328 9.445 2.258 1 98.06 171 GLU B CA 1
ATOM 2880 C C . GLU B 1 171 ? -15.75 8.109 1.814 1 98.06 171 GLU B C 1
ATOM 2882 O O . GLU B 1 171 ? -16.234 7.051 2.221 1 98.06 171 GLU B O 1
ATOM 2887 N N . ARG B 1 172 ? -14.734 8.188 0.981 1 97.5 172 ARG B N 1
ATOM 2888 C CA . ARG B 1 172 ? -14.156 6.965 0.444 1 97.5 172 ARG B CA 1
ATOM 2889 C C . ARG B 1 172 ? -12.68 7.148 0.123 1 97.5 172 ARG B C 1
ATOM 2891 O O . ARG B 1 172 ? -12.242 8.25 -0.226 1 97.5 172 ARG B O 1
ATOM 2898 N N . VAL B 1 173 ? -11.922 6.031 0.333 1 98.44 173 VAL B N 1
ATOM 2899 C CA . VAL B 1 173 ? -10.562 5.938 -0.195 1 98.44 173 VAL B CA 1
ATOM 2900 C C . VAL B 1 173 ? -10.539 5.016 -1.41 1 98.44 173 VAL B C 1
ATOM 2902 O O . VAL B 1 173 ? -10.984 3.865 -1.331 1 98.44 173 VAL B O 1
ATOM 2905 N N . ASN B 1 174 ? -9.977 5.547 -2.531 1 98.25 174 ASN B N 1
ATOM 2906 C CA . ASN B 1 174 ? -10.039 4.816 -3.793 1 98.25 174 ASN B CA 1
ATOM 2907 C C . ASN B 1 174 ? -8.711 4.137 -4.117 1 98.25 174 ASN B C 1
ATOM 2909 O O . ASN B 1 174 ? -8.688 3.104 -4.789 1 98.25 174 ASN B O 1
ATOM 2913 N N . LYS B 1 175 ? -7.738 4.805 -3.67 1 98.81 175 LYS B N 1
ATOM 2914 C CA . LYS B 1 175 ? -6.43 4.359 -4.141 1 98.81 175 LYS B CA 1
ATOM 2915 C C . LYS B 1 175 ? -5.344 4.668 -3.115 1 98.81 175 LYS B C 1
ATOM 2917 O O . LYS B 1 175 ? -5.344 5.738 -2.508 1 98.81 175 LYS B O 1
ATOM 2922 N N . LEU B 1 176 ? -4.473 3.744 -2.873 1 98.88 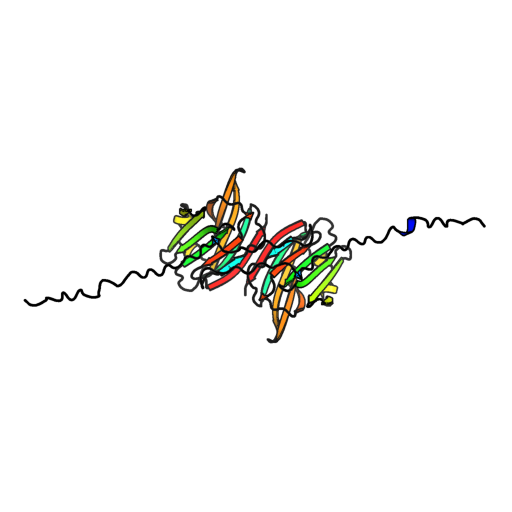176 LEU B N 1
ATOM 2923 C CA . LEU B 1 176 ? -3.236 3.904 -2.111 1 98.88 176 LEU B CA 1
ATOM 2924 C C . LEU B 1 17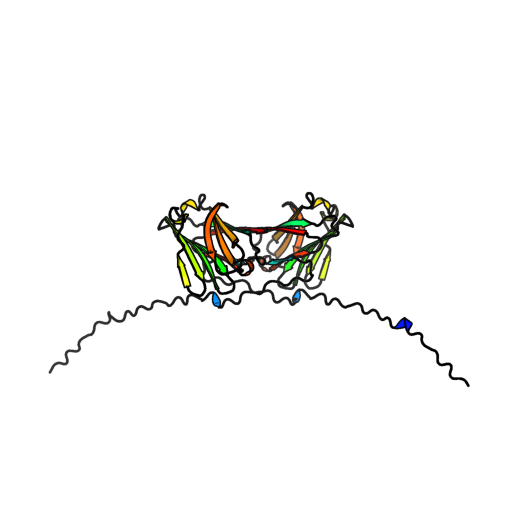6 ? -2.035 3.424 -2.918 1 98.88 176 LEU B C 1
ATOM 2926 O O . LEU B 1 176 ? -2.035 2.305 -3.434 1 98.88 176 LEU B O 1
ATOM 2930 N N . GLU B 1 177 ? -1.04 4.32 -2.998 1 98.81 177 GLU B N 1
ATOM 2931 C CA . GLU B 1 177 ? 0.095 4.027 -3.869 1 98.81 177 GLU B CA 1
ATOM 2932 C C . GLU B 1 177 ? 1.419 4.266 -3.148 1 98.81 177 GLU B C 1
ATOM 2934 O O . GLU B 1 177 ? 1.569 5.254 -2.428 1 98.81 177 GLU B O 1
ATOM 2939 N N . PHE B 1 178 ? 2.34 3.361 -3.393 1 98.81 178 PHE B N 1
ATOM 2940 C CA . PHE B 1 178 ? 3.719 3.465 -2.93 1 98.81 178 PHE B CA 1
ATOM 2941 C C . PHE B 1 178 ? 4.688 3.441 -4.105 1 98.81 178 PHE B C 1
ATOM 2943 O O . PHE B 1 178 ? 4.699 2.49 -4.887 1 98.81 178 PHE B O 1
ATOM 2950 N N . MET B 1 179 ? 5.445 4.477 -4.234 1 98.69 179 MET B N 1
ATOM 2951 C CA . MET B 1 179 ? 6.539 4.535 -5.199 1 98.69 179 MET B CA 1
ATOM 2952 C C . MET B 1 179 ? 7.891 4.406 -4.5 1 98.69 179 MET B C 1
ATOM 2954 O O . MET B 1 179 ? 8.25 5.242 -3.67 1 98.69 179 MET B O 1
ATOM 2958 N N . PHE B 1 180 ? 8.57 3.387 -4.918 1 98.06 180 PHE B N 1
ATOM 2959 C CA . PHE B 1 180 ? 9.828 3.107 -4.23 1 98.06 180 PHE B CA 1
ATOM 2960 C C . PHE B 1 180 ? 11.016 3.566 -5.066 1 98.06 180 PHE B C 1
ATOM 2962 O O . PHE B 1 180 ? 11.031 3.381 -6.285 1 98.06 180 PHE B O 1
ATOM 2969 N N . SER B 1 181 ? 12.016 4.152 -4.309 1 92.88 181 SER B N 1
ATOM 2970 C CA . SER B 1 181 ? 13.211 4.656 -4.977 1 92.88 181 SER B CA 1
ATOM 2971 C C . SER B 1 181 ? 14.273 3.57 -5.105 1 92.88 181 SER B C 1
ATOM 2973 O O . SER B 1 181 ? 14.289 2.619 -4.324 1 92.88 181 SER B O 1
#

Radius of gyration: 27.43 Å; Cα contacts (8 Å, |Δi|>4): 772; chains: 2; bounding box: 78×102×89 Å

Secondary structure (DSSP, 8-state):
---------GGG-------------GGG--PPPPP--SSSS-EEEE-SSPPPTT-EEEEEEEEPSS--EEEEEEEETTS-EEEEEEETTTTEEEEEEEETTEEEEEPSGGGGS-GGGGEETTEEEEEEEEEEETTTEEEEEEEETTEEEEEEEESS-GGGEEEEEEEESEEEEEEEEEE--/---------GGGG------------GGG--PPPPP--SSSS-EEEE-SSPPPTT-EEEEEEEEPSS--EEEEEEEETTS-EEEEEEETTTTEEEEEEEETTEEEEEPSGGGGS-GGGGEETTEEEEEEEEEEETTTEEEEEEEETTEEEEEEEESS-GGGEEEEEEEESEEEEEEEEEE--